Protein 3LCV (pdb70)

Solvent-accessible surface area: 12409 Å² total

B-factor: mean 31.18, std 10.91, range [7.01, 121.47]

Radius of gyration: 18.59 Å; Cα contacts (8 Å, |Δi|>4): 399; chains: 1; bounding box: 34×44×56 Å

Structure (mmCIF, N/CA/C/O backbone):
data_3LCV
#
_entry.id   3LCV
#
_cell.length_a   36.446
_cell.length_b   68.358
_cell.length_c   52.145
_cell.angle_alpha   90.000
_cell.angle_beta   93.210
_cell.angle_gamma   90.000
#
_symmetry.space_group_name_H-M   'P 1 21 1'
#
loop_
_entity.id
_entity.type
_entity.pdbx_description
1 polymer 'Sisomicin-gentamicin resistance methylase Sgm'
2 non-polymer S-ADENOSYLMETHIONINE
3 water water
#
loop_
_atom_site.group_PDB
_atom_site.id
_atom_site.type_symbol
_atom_site.label_atom_id
_atom_site.label_alt_id
_atom_site.label_comp_id
_atom_site.label_asym_id
_atom_site.label_entity_id
_atom_site.label_seq_id
_atom_site.pdbx_PDB_ins_code
_atom_site.Cartn_x
_atom_site.Cartn_y
_atom_site.Cartn_z
_atom_site.occupancy
_atom_site.B_iso_or_equiv
_atom_site.auth_seq_id
_atom_site.auth_comp_id
_atom_site.auth_asym_id
_atom_site.auth_atom_id
_atom_site.pdbx_PDB_model_num
ATOM 1 N N . ASP A 1 15 ? 14.695 24.532 3.885 1.00 44.32 8 ASP B N 1
ATOM 2 C CA . ASP A 1 15 ? 13.564 25.495 3.749 1.00 44.19 8 ASP B CA 1
ATOM 3 C C . ASP A 1 15 ? 12.235 24.748 3.619 1.00 42.74 8 ASP B C 1
ATOM 4 O O . ASP A 1 15 ? 11.286 25.015 4.358 1.00 42.68 8 ASP B O 1
ATOM 9 N N . ARG A 1 16 ? 12.172 23.815 2.674 1.00 39.97 9 ARG B N 1
ATOM 10 C CA . ARG A 1 16 ? 10.963 23.029 2.458 1.00 38.05 9 ARG B CA 1
ATOM 11 C C . ARG A 1 16 ? 10.787 21.989 3.560 1.00 35.18 9 ARG B C 1
ATOM 12 O O . ARG A 1 16 ? 9.681 21.507 3.800 1.00 34.37 9 ARG B O 1
ATOM 20 N N . ILE A 1 17 ? 11.882 21.647 4.228 1.00 33.22 10 ILE B N 1
ATOM 21 C CA . ILE A 1 17 ? 11.825 20.689 5.327 1.00 33.11 10 ILE B CA 1
ATOM 22 C C . ILE A 1 17 ? 11.148 21.349 6.531 1.00 30.73 10 ILE B C 1
ATOM 23 O O . ILE A 1 17 ? 10.352 20.722 7.221 1.00 29.83 10 ILE B O 1
ATOM 28 N N . ASP A 1 18 ? 11.463 22.614 6.785 1.00 31.08 11 ASP B N 1
ATOM 29 C CA . ASP A 1 18 ? 10.831 23.322 7.900 1.00 30.54 11 ASP B CA 1
ATOM 30 C C . ASP A 1 18 ? 9.323 23.381 7.648 1.00 31.59 11 ASP B C 1
ATOM 31 O O . ASP A 1 18 ? 8.516 23.192 8.558 1.00 31.62 11 ASP B O 1
ATOM 36 N N . GLU A 1 19 ? 8.950 23.646 6.399 1.00 31.42 12 GLU B N 1
ATOM 37 C CA . GLU A 1 19 ? 7.546 23.732 6.012 1.00 31.11 12 GLU B CA 1
ATOM 38 C C . GLU A 1 19 ? 6.842 22.411 6.334 1.00 28.90 12 GLU B C 1
ATOM 39 O O . GLU A 1 19 ? 5.779 22.399 6.952 1.00 29.44 12 GLU B O 1
ATOM 45 N N . ILE A 1 20 ? 7.448 21.301 5.923 1.00 27.82 13 ILE B N 1
ATOM 46 C CA . ILE A 1 20 ? 6.891 19.974 6.182 1.00 27.59 13 ILE B CA 1
ATOM 47 C C . ILE A 1 20 ? 6.781 19.769 7.688 1.00 27.83 13 ILE B C 1
ATOM 48 O O . ILE A 1 20 ? 5.757 19.298 8.199 1.00 27.44 13 ILE B O 1
ATOM 53 N N . GLU A 1 21 ? 7.840 20.137 8.401 1.00 26.96 14 GLU B N 1
ATOM 54 C CA . GLU A 1 21 ? 7.849 19.991 9.846 1.00 28.11 14 GLU B CA 1
ATOM 55 C C . GLU A 1 21 ? 6.658 20.742 10.444 1.00 28.90 14 GLU B C 1
ATOM 56 O O . GLU A 1 21 ? 5.907 20.181 11.245 1.00 28.70 14 GLU B O 1
ATOM 62 N N . ARG A 1 22 ? 6.470 21.997 10.038 1.00 30.05 15 ARG B N 1
ATOM 63 C CA . ARG A 1 22 ? 5.360 22.798 10.558 1.00 32.91 15 ARG B CA 1
ATOM 64 C C . ARG A 1 22 ? 3.996 22.128 10.379 1.00 33.56 15 ARG B C 1
ATOM 65 O O . ARG A 1 22 ? 3.132 22.221 11.252 1.00 33.89 15 ARG B O 1
ATOM 73 N N . ALA A 1 23 ? 3.798 21.460 9.249 1.00 34.30 16 ALA B N 1
ATOM 74 C CA . ALA A 1 23 ? 2.539 20.772 8.998 1.00 35.34 16 ALA B CA 1
ATOM 75 C C . ALA A 1 23 ? 2.473 19.512 9.863 1.00 36.49 16 ALA B C 1
ATOM 76 O O . ALA A 1 23 ? 1.397 19.102 10.303 1.00 35.72 16 ALA B O 1
ATOM 78 N N . ILE A 1 24 ? 3.633 18.903 10.099 1.00 37.95 17 ILE B N 1
ATOM 79 C CA . ILE A 1 24 ? 3.713 17.689 10.901 1.00 40.70 17 ILE B CA 1
ATOM 80 C C . ILE A 1 24 ? 3.523 17.975 12.381 1.00 44.37 17 ILE B C 1
ATOM 81 O O . ILE A 1 24 ? 3.294 17.049 13.165 1.00 46.57 17 ILE B O 1
ATOM 86 N N . THR A 1 25 ? 3.615 19.243 12.778 1.00 46.49 18 THR B N 1
ATOM 87 C CA . THR A 1 25 ? 3.382 19.575 14.179 1.00 50.18 18 THR B CA 1
ATOM 88 C C . THR A 1 25 ? 1.912 19.211 14.375 1.00 52.10 18 THR B C 1
ATOM 89 O O . THR A 1 25 ? 1.214 19.758 15.229 1.00 52.43 18 THR B O 1
ATOM 93 N N . LYS A 1 26 ? 1.488 18.276 13.524 1.00 54.07 19 LYS B N 1
ATOM 94 C CA . LYS A 1 26 ? 0.164 17.676 13.431 1.00 55.41 19 LYS B CA 1
ATOM 95 C C . LYS A 1 26 ? -0.775 17.992 14.572 1.00 56.46 19 LYS B C 1
ATOM 96 O O . LYS A 1 26 ? -0.592 17.518 15.696 1.00 56.04 19 LYS B O 1
ATOM 102 N N . SER A 1 27 ? -1.796 18.783 14.273 1.00 57.68 20 SER B N 1
ATOM 103 C CA . SER A 1 27 ? -2.782 19.141 15.277 1.00 57.80 20 SER B CA 1
ATOM 104 C C . SER A 1 27 ? -3.416 17.860 15.824 1.00 56.74 20 SER B C 1
ATOM 105 O O . SER A 1 27 ? -4.254 17.909 16.728 1.00 56.74 20 SER B O 1
ATOM 108 N N . ARG A 1 28 ? -3.002 16.718 15.278 1.00 54.28 21 ARG B N 1
ATOM 109 C CA . ARG A 1 28 ? -3.552 15.430 15.683 1.00 52.31 21 ARG B CA 1
ATOM 110 C C . ARG A 1 28 ? -2.596 14.446 16.364 1.00 49.22 21 ARG B C 1
ATOM 111 O O . ARG A 1 28 ? -2.240 14.596 17.536 1.00 48.51 21 ARG B O 1
ATOM 119 N N . ARG A 1 29 ? -2.193 13.438 15.599 1.00 45.83 22 ARG B N 1
ATOM 120 C CA . ARG A 1 29 ? -1.328 12.358 16.067 1.00 43.36 22 ARG B CA 1
ATOM 121 C C . ARG A 1 29 ? 0.169 12.600 16.206 1.00 39.74 22 ARG B C 1
ATOM 122 O O . ARG A 1 29 ? 0.833 11.872 16.943 1.00 39.58 22 ARG B O 1
ATOM 130 N N . TYR A 1 30 ? 0.714 13.602 15.523 1.00 34.86 23 TYR B N 1
ATOM 131 C CA . TYR A 1 30 ? 2.164 13.780 15.545 1.00 31.09 23 TYR B CA 1
ATOM 132 C C . TYR A 1 30 ? 2.802 15.057 16.086 1.00 28.84 23 TYR B C 1
ATOM 133 O O . TYR A 1 30 ? 3.986 15.294 15.848 1.00 27.11 23 TYR B O 1
ATOM 142 N N . GLN A 1 31 ? 2.043 15.856 16.827 1.00 28.42 24 GLN B N 1
ATOM 143 C CA . GLN A 1 31 ? 2.552 17.111 17.365 1.00 28.19 24 GLN B CA 1
ATOM 144 C C . GLN A 1 31 ? 3.834 17.031 18.185 1.00 28.17 24 GLN B C 1
ATOM 145 O O . GLN A 1 31 ? 4.643 17.957 18.163 1.00 28.81 24 GLN B O 1
ATOM 151 N N . THR A 1 32 ? 4.029 15.946 18.926 1.00 26.91 25 THR B N 1
ATOM 152 C CA . THR A 1 32 ? 5.227 15.853 19.744 1.00 24.77 25 THR B CA 1
ATOM 153 C C . THR A 1 32 ? 6.239 14.787 19.341 1.00 23.69 25 THR B C 1
ATOM 154 O O . THR A 1 32 ? 7.074 14.398 20.153 1.00 21.80 25 THR B O 1
ATOM 158 N N . VAL A 1 33 ? 6.174 14.313 18.097 1.00 20.85 26 VAL B N 1
ATOM 159 C CA . VAL A 1 33 ? 7.141 13.315 17.646 1.00 20.82 26 VAL B CA 1
ATOM 160 C C . VAL A 1 33 ? 8.518 13.991 17.634 1.00 21.86 26 VAL B C 1
ATOM 161 O O . VAL A 1 33 ? 8.625 15.198 17.401 1.00 22.40 26 VAL B O 1
ATOM 165 N N . ALA A 1 34 ? 9.567 13.222 17.901 1.00 21.32 27 ALA B N 1
ATOM 166 C CA . ALA A 1 34 ? 10.918 13.763 17.915 1.00 22.64 27 ALA B CA 1
ATOM 167 C C . ALA A 1 34 ? 11.240 14.531 16.634 1.00 25.18 27 ALA B C 1
ATOM 168 O O . ALA A 1 34 ? 11.062 14.015 15.525 1.00 24.29 27 ALA B O 1
ATOM 170 N N . PRO A 1 35 ? 11.722 15.776 16.768 1.00 25.30 28 PRO B N 1
ATOM 171 C CA . PRO A 1 35 ? 12.053 16.557 15.574 1.00 25.67 28 PRO B CA 1
ATOM 172 C C . PRO A 1 35 ? 13.049 15.802 14.698 1.00 26.83 28 PRO B C 1
ATOM 173 O O . PRO A 1 35 ? 12.974 15.857 13.465 1.00 25.98 28 PRO B O 1
ATOM 177 N N . ALA A 1 36 ? 13.972 15.082 15.336 1.00 26.32 29 ALA B N 1
ATOM 178 C CA . ALA A 1 36 ? 14.976 14.327 14.593 1.00 27.78 29 ALA B CA 1
ATOM 179 C C . ALA A 1 36 ? 14.287 13.361 13.627 1.00 27.68 29 ALA B C 1
ATOM 180 O O . ALA A 1 36 ? 14.708 13.214 12.481 1.00 28.36 29 ALA B O 1
ATOM 182 N N . THR A 1 37 ? 13.217 12.728 14.100 1.00 25.39 30 THR B N 1
ATOM 183 C CA . THR A 1 37 ? 12.453 11.772 13.306 1.00 26.82 30 THR B CA 1
ATOM 184 C C . THR A 1 37 ? 11.650 12.422 12.186 1.00 27.60 30 THR B C 1
ATOM 185 O O . THR A 1 37 ? 11.629 11.917 11.064 1.00 28.89 30 THR B O 1
ATOM 189 N N . VAL A 1 38 ? 10.986 13.534 12.488 1.00 26.44 31 VAL B N 1
ATOM 190 C CA . VAL A 1 38 ? 10.189 14.225 11.484 1.00 25.71 31 VAL B CA 1
ATOM 191 C C . VAL A 1 38 ? 11.081 14.676 10.331 1.00 26.51 31 VAL B C 1
ATOM 192 O O . VAL A 1 38 ? 10.742 14.500 9.160 1.00 25.40 31 VAL B O 1
ATOM 196 N N . ARG A 1 39 ? 12.229 15.250 10.678 1.00 26.19 32 ARG B N 1
ATOM 197 C CA . ARG A 1 39 ? 13.180 15.750 9.698 1.00 24.79 32 ARG B CA 1
ATOM 198 C C . ARG A 1 39 ? 13.770 14.655 8.821 1.00 25.41 32 ARG B C 1
ATOM 199 O O . ARG A 1 39 ? 13.893 14.828 7.603 1.00 24.08 32 ARG B O 1
ATOM 207 N N . ARG A 1 40 ? 14.130 13.528 9.430 1.00 25.37 33 ARG B N 1
ATOM 208 C CA . ARG A 1 40 ? 14.686 12.413 8.674 1.00 27.66 33 ARG B CA 1
ATOM 209 C C . ARG A 1 40 ? 13.654 11.888 7.680 1.00 28.79 33 ARG B C 1
ATOM 210 O O . ARG A 1 40 ? 13.962 11.699 6.503 1.00 29.49 33 ARG B O 1
ATOM 218 N N . LEU A 1 41 ? 12.429 11.658 8.154 1.00 28.83 34 LEU B N 1
ATOM 219 C CA . LEU A 1 41 ? 11.360 11.173 7.285 1.00 29.16 34 LEU B CA 1
ATOM 220 C C . LEU A 1 41 ? 10.965 12.212 6.231 1.00 29.89 34 LEU B C 1
ATOM 221 O O . LEU A 1 41 ? 10.643 11.858 5.099 1.00 28.76 34 LEU B O 1
ATOM 226 N N . ALA A 1 42 ? 10.983 13.489 6.609 1.00 29.12 35 ALA B N 1
ATOM 227 C CA . ALA A 1 42 ? 10.612 14.567 5.696 1.00 31.09 35 ALA B CA 1
ATOM 228 C C . ALA A 1 42 ? 11.608 14.739 4.553 1.00 32.49 35 ALA B C 1
ATOM 229 O O . ALA A 1 42 ? 11.216 15.019 3.421 1.00 33.18 35 ALA B O 1
ATOM 231 N N . ARG A 1 43 ? 12.894 14.587 4.848 1.00 34.36 36 ARG B N 1
ATOM 232 C CA . ARG A 1 43 ? 13.914 14.717 3.816 1.00 36.76 36 ARG B CA 1
ATOM 233 C C . ARG A 1 43 ? 13.711 13.658 2.735 1.00 38.31 36 ARG B C 1
ATOM 234 O O . ARG A 1 43 ? 13.624 13.981 1.548 1.00 38.93 36 ARG B O 1
ATOM 242 N N . ALA A 1 44 ? 13.620 12.397 3.149 1.00 39.02 37 ALA B N 1
ATOM 243 C CA . ALA A 1 44 ? 13.405 11.295 2.217 1.00 39.70 37 ALA B CA 1
ATOM 244 C C . ALA A 1 44 ? 12.066 11.446 1.501 1.00 39.84 37 ALA B C 1
ATOM 245 O O . ALA A 1 44 ? 11.913 11.023 0.355 1.00 40.59 37 ALA B O 1
ATOM 247 N N . ALA A 1 45 ? 11.098 12.047 2.185 1.00 39.73 38 ALA B N 1
ATOM 248 C CA . ALA A 1 45 ? 9.773 12.252 1.618 1.00 39.21 38 ALA B CA 1
ATOM 249 C C . ALA A 1 45 ? 9.804 13.288 0.504 1.00 40.16 38 ALA B C 1
ATOM 250 O O . ALA A 1 45 ? 9.099 13.151 -0.499 1.00 38.84 38 ALA B O 1
ATOM 252 N N . LEU A 1 46 ? 10.617 14.326 0.686 1.00 41.19 39 LEU B N 1
ATOM 253 C CA . LEU A 1 46 ? 10.740 15.393 -0.304 1.00 41.66 39 LEU B CA 1
ATOM 254 C C . LEU A 1 46 ? 11.361 14.878 -1.600 1.00 42.91 39 LEU B C 1
ATOM 255 O O . LEU A 1 46 ? 10.907 15.220 -2.698 1.00 40.96 39 LEU B O 1
ATOM 260 N N . VAL A 1 47 ? 12.409 14.070 -1.473 1.00 42.97 40 VAL B N 1
ATOM 261 C CA . VAL A 1 47 ? 13.071 13.517 -2.651 1.00 44.81 40 VAL B CA 1
ATOM 262 C C . VAL A 1 47 ? 12.106 12.563 -3.350 1.00 45.89 40 VAL B C 1
ATOM 263 O O . VAL A 1 47 ? 11.991 12.567 -4.574 1.00 46.21 40 VAL B O 1
ATOM 267 N N . ALA A 1 48 ? 11.401 11.761 -2.556 1.00 46.30 41 ALA B N 1
ATOM 268 C CA . ALA A 1 48 ? 10.442 10.802 -3.081 1.00 46.04 41 ALA B CA 1
ATOM 269 C C . ALA A 1 48 ? 9.252 11.506 -3.718 1.00 46.79 41 ALA B C 1
ATOM 270 O O . ALA A 1 48 ? 8.653 10.984 -4.658 1.00 47.30 41 ALA B O 1
ATOM 272 N N . ALA A 1 49 ? 8.919 12.690 -3.206 1.00 45.79 42 ALA B N 1
ATOM 273 C CA . ALA A 1 49 ? 7.786 13.463 -3.709 1.00 45.57 42 ALA B CA 1
ATOM 274 C C . ALA A 1 49 ? 8.122 14.403 -4.872 1.00 45.09 42 ALA B C 1
ATOM 275 O O . ALA A 1 49 ? 7.274 15.184 -5.305 1.00 44.51 42 ALA B O 1
ATOM 277 N N . ARG A 1 50 ? 9.353 14.346 -5.368 1.00 44.84 43 ARG B N 1
ATOM 278 C CA . ARG A 1 50 ? 9.733 15.195 -6.495 1.00 46.20 43 ARG B CA 1
ATOM 279 C C . ARG A 1 50 ? 9.644 16.688 -6.146 1.00 44.84 43 ARG B C 1
ATOM 280 O O . ARG A 1 50 ? 9.306 17.519 -6.988 1.00 43.62 43 ARG B O 1
ATOM 288 N N . GLY A 1 51 ? 9.940 17.021 -4.892 1.00 43.89 44 GLY B N 1
ATOM 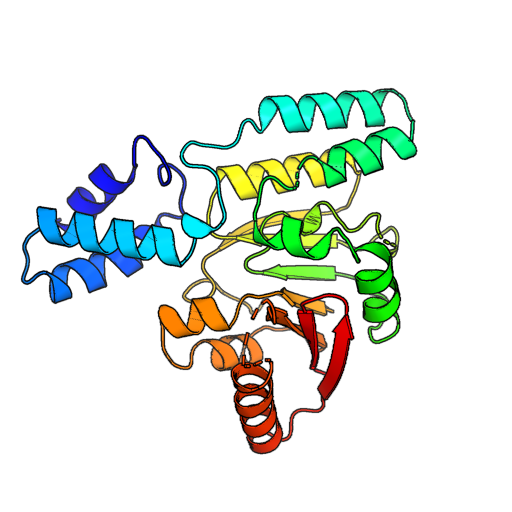289 C CA . GLY A 1 51 ? 9.906 18.410 -4.463 1.00 42.74 44 GLY B CA 1
ATOM 290 C C . GLY A 1 51 ? 8.548 18.971 -4.082 1.00 42.70 44 GLY B C 1
ATOM 291 O O . GLY A 1 51 ? 8.457 20.104 -3.604 1.00 42.09 44 GLY B O 1
ATOM 292 N N . ASP A 1 52 ? 7.491 18.194 -4.287 1.00 42.78 45 ASP B N 1
ATOM 293 C CA . ASP A 1 52 ? 6.146 18.654 -3.948 1.00 43.51 45 ASP B CA 1
ATOM 294 C C . ASP A 1 52 ? 5.906 18.495 -2.446 1.00 43.35 45 ASP B C 1
ATOM 295 O O . ASP A 1 52 ? 5.862 17.379 -1.936 1.00 43.04 45 ASP B O 1
ATOM 300 N N . VAL A 1 53 ? 5.742 19.616 -1.751 1.00 43.22 46 VAL B N 1
ATOM 301 C CA . VAL A 1 53 ? 5.527 19.613 -0.310 1.00 42.96 46 VAL B CA 1
ATOM 302 C C . VAL A 1 53 ? 4.254 18.890 0.129 1.00 43.21 46 VAL B C 1
ATOM 303 O O . VAL A 1 53 ? 4.305 18.009 0.986 1.00 44.11 46 VAL B O 1
ATOM 307 N N . PRO A 1 54 ? 3.092 19.253 -0.444 1.00 42.77 47 PRO B N 1
ATOM 308 C CA . PRO A 1 54 ? 1.845 18.586 -0.053 1.00 41.87 47 PRO B CA 1
ATOM 309 C C . PRO A 1 54 ? 1.964 17.066 -0.042 1.00 41.99 47 PRO B C 1
ATOM 310 O O . PRO A 1 54 ? 1.636 16.417 0.953 1.00 40.84 47 PRO B O 1
ATOM 314 N N . ASP A 1 55 ? 2.432 16.501 -1.150 1.00 41.49 48 ASP B N 1
ATOM 315 C CA . ASP A 1 55 ? 2.603 15.059 -1.246 1.00 41.88 48 ASP B CA 1
ATOM 316 C C . ASP A 1 55 ? 3.702 14.612 -0.289 1.00 40.94 48 ASP B C 1
ATOM 317 O O . ASP A 1 55 ? 3.667 13.499 0.235 1.00 40.50 48 ASP B O 1
ATOM 322 N N . ALA A 1 56 ? 4.683 15.484 -0.070 1.00 39.44 49 ALA B N 1
ATOM 323 C CA . ALA A 1 56 ? 5.778 15.165 0.836 1.00 38.11 49 ALA B CA 1
ATOM 324 C C . ALA A 1 56 ? 5.191 15.052 2.242 1.00 35.63 49 ALA B C 1
ATOM 325 O O . ALA A 1 56 ? 5.575 14.181 3.016 1.00 33.02 49 ALA B O 1
ATOM 327 N N . VAL A 1 57 ? 4.252 15.941 2.552 1.00 34.81 50 VAL B N 1
ATOM 328 C CA . VAL A 1 57 ? 3.579 15.941 3.844 1.00 35.37 50 VAL B CA 1
ATOM 329 C C . VAL A 1 57 ? 2.806 14.632 3.994 1.00 36.57 50 VAL B C 1
ATOM 330 O O . VAL A 1 57 ? 2.823 14.009 5.058 1.00 36.35 50 VAL B O 1
ATOM 334 N N . LYS A 1 58 ? 2.135 14.219 2.921 1.00 35.67 51 LYS B N 1
ATOM 335 C CA . LYS A 1 58 ? 1.363 12.980 2.937 1.00 36.14 51 LYS B CA 1
ATOM 336 C C . LYS A 1 58 ? 2.286 11.810 3.247 1.00 36.01 51 LYS B C 1
ATOM 337 O O . LYS A 1 58 ? 2.011 11.008 4.141 1.00 36.68 51 LYS B O 1
ATOM 343 N N . ARG A 1 59 ? 3.378 11.713 2.495 1.00 34.89 52 ARG B N 1
ATOM 344 C CA . ARG A 1 59 ? 4.336 10.636 2.696 1.00 34.71 52 ARG B CA 1
ATOM 345 C C . ARG A 1 59 ? 4.847 10.577 4.129 1.00 33.29 52 ARG B C 1
ATOM 346 O O . ARG A 1 59 ? 4.887 9.508 4.734 1.00 32.28 52 ARG B O 1
ATOM 354 N N . THR A 1 60 ? 5.234 11.729 4.668 1.00 32.74 53 THR B N 1
ATOM 355 C CA . THR A 1 60 ? 5.755 11.795 6.031 1.00 32.80 53 THR B CA 1
ATOM 356 C C . THR A 1 60 ? 4.729 11.256 7.018 1.00 32.36 53 THR B C 1
ATOM 357 O O . THR A 1 60 ? 5.038 10.381 7.829 1.00 32.54 53 THR B O 1
ATOM 361 N N . LYS A 1 61 ? 3.509 11.782 6.932 1.00 32.68 54 LYS B N 1
ATOM 362 C CA . LYS A 1 61 ? 2.403 11.363 7.790 1.00 33.23 54 LYS B CA 1
ATOM 363 C C . LYS A 1 61 ? 2.159 9.860 7.724 1.00 33.57 54 LYS B C 1
ATOM 364 O O . LYS A 1 61 ? 2.025 9.200 8.753 1.00 32.54 54 LYS B O 1
ATOM 370 N N . ARG A 1 62 ? 2.081 9.328 6.509 1.00 34.01 55 ARG B N 1
ATOM 371 C CA . ARG A 1 62 ? 1.855 7.900 6.328 1.00 34.85 55 ARG B CA 1
ATOM 372 C C . ARG A 1 62 ? 3.023 7.115 6.919 1.00 31.95 55 ARG B C 1
ATOM 373 O O . ARG A 1 62 ? 2.840 6.024 7.456 1.00 29.65 55 ARG B O 1
ATOM 381 N N . GLY A 1 63 ? 4.220 7.681 6.814 1.00 30.50 56 GLY B N 1
ATOM 382 C CA . GLY A 1 63 ? 5.392 7.025 7.360 1.00 31.52 56 GLY B CA 1
ATOM 383 C C . GLY A 1 63 ? 5.364 7.067 8.878 1.00 31.35 56 GLY B C 1
ATOM 384 O O . GLY A 1 63 ? 5.787 6.123 9.548 1.00 32.99 56 GLY B O 1
ATOM 385 N N . LEU A 1 64 ? 4.864 8.165 9.430 1.00 30.66 57 LEU B N 1
ATOM 386 C CA . LEU A 1 64 ? 4.788 8.288 10.880 1.00 31.57 57 LEU B CA 1
ATOM 387 C C . LEU A 1 64 ? 3.751 7.306 11.419 1.00 32.61 57 LEU B C 1
ATOM 388 O O . LEU A 1 64 ? 3.948 6.693 12.470 1.00 33.55 57 LEU B O 1
ATOM 393 N N . HIS A 1 65 ? 2.658 7.137 10.681 1.00 33.13 58 HIS B N 1
ATOM 394 C CA . HIS A 1 65 ? 1.606 6.225 11.101 1.00 32.63 58 HIS B CA 1
ATOM 395 C C . HIS A 1 65 ? 2.119 4.791 11.145 1.00 33.31 58 HIS B C 1
ATOM 396 O O . HIS A 1 65 ? 1.798 4.032 12.059 1.00 30.29 58 HIS B O 1
ATOM 403 N N . GLU A 1 66 ? 2.930 4.426 10.160 1.00 32.94 59 GLU B N 1
ATOM 404 C CA . GLU A 1 66 ? 3.467 3.076 10.095 1.00 33.67 59 GLU B CA 1
ATOM 405 C C . GLU A 1 66 ? 4.451 2.753 11.213 1.00 33.45 59 GLU B C 1
ATOM 406 O O . GLU A 1 66 ? 4.498 1.625 11.699 1.00 32.40 59 GLU B O 1
ATOM 412 N N . ILE A 1 67 ? 5.227 3.744 11.633 1.00 32.47 60 ILE B N 1
ATOM 413 C CA . ILE A 1 67 ? 6.221 3.511 12.664 1.00 32.10 60 ILE B CA 1
ATOM 414 C C . ILE A 1 67 ? 5.805 3.946 14.058 1.00 30.21 60 ILE B C 1
ATOM 415 O O . ILE A 1 67 ? 6.475 3.609 15.037 1.00 31.97 60 ILE B O 1
ATOM 420 N N . TYR A 1 68 ? 4.695 4.668 14.162 1.00 28.41 61 TYR B N 1
ATOM 421 C CA . TYR A 1 68 ? 4.252 5.167 15.459 1.00 26.33 61 TYR B CA 1
ATOM 422 C C . TYR A 1 68 ? 2.740 5.297 15.648 1.00 26.34 61 TYR B C 1
ATOM 423 O O . TYR A 1 68 ? 2.174 4.761 16.606 1.00 24.56 61 TYR B O 1
ATOM 432 N N . GLY A 1 69 ? 2.090 6.023 14.743 1.00 25.70 62 GLY B N 1
ATOM 433 C CA . GLY A 1 69 ? 0.657 6.228 14.857 1.00 25.73 62 GLY B CA 1
ATOM 434 C C . GLY A 1 69 ? -0.173 4.961 14.923 1.00 26.36 62 GLY B C 1
ATOM 435 O O . GLY A 1 69 ? -1.158 4.899 15.651 1.00 26.24 62 GLY B O 1
ATOM 436 N N . ALA A 1 70 ? 0.226 3.941 14.170 1.00 27.35 63 ALA B N 1
ATOM 437 C CA . ALA A 1 70 ? -0.525 2.691 14.141 1.00 28.06 63 ALA B CA 1
ATOM 438 C C . ALA A 1 70 ? -0.698 2.062 15.523 1.00 29.06 63 ALA B C 1
ATOM 439 O O . ALA A 1 70 ? -1.662 1.337 15.765 1.00 30.68 63 ALA B O 1
ATOM 441 N N . PHE A 1 71 ? 0.212 2.361 16.440 1.00 29.36 64 PHE B N 1
ATOM 442 C CA . PHE A 1 71 ? 0.140 1.785 17.782 1.00 29.40 64 PHE B CA 1
ATOM 443 C C . PHE A 1 71 ? -0.533 2.662 18.837 1.00 29.71 64 PHE B C 1
ATOM 444 O O . PHE A 1 71 ? -0.678 2.249 19.991 1.00 30.87 64 PHE B O 1
ATOM 452 N N . LEU A 1 72 ? -0.944 3.868 18.463 1.00 29.38 65 LEU B N 1
ATOM 453 C CA . LEU A 1 72 ? -1.548 4.772 19.441 1.00 30.18 65 LEU B CA 1
ATOM 454 C C . LEU A 1 72 ? -2.939 5.248 19.027 1.00 31.26 65 LEU B C 1
ATOM 455 O O . LEU A 1 72 ? -3.437 4.891 17.960 1.00 31.28 65 LEU B O 1
ATOM 460 N N . PRO A 1 73 ? -3.595 6.039 19.889 1.00 32.44 66 PRO B N 1
ATOM 461 C CA . PRO A 1 73 ? -4.933 6.549 19.570 1.00 34.41 66 PRO B CA 1
ATOM 462 C C . PRO A 1 73 ? -4.889 7.614 18.467 1.00 35.78 66 PRO B C 1
ATOM 463 O O . PRO A 1 73 ? -3.825 8.146 18.139 1.00 35.98 66 PRO B O 1
ATOM 467 N N . PRO A 1 74 ? -6.051 7.937 17.882 1.00 36.94 67 PRO B N 1
ATOM 468 C CA . PRO A 1 74 ? -6.166 8.938 16.812 1.00 37.39 67 PRO B CA 1
ATOM 469 C C . PRO A 1 74 ? -5.762 10.324 17.296 1.00 37.73 67 PRO B C 1
ATOM 470 O O . PRO A 1 74 ? -5.289 11.157 16.529 1.00 39.16 67 PRO B O 1
ATOM 474 N N . SER A 1 75 ? -5.962 10.556 18.584 1.00 38.25 68 SER B N 1
ATOM 475 C CA . SER A 1 75 ? -5.636 11.827 19.210 1.00 37.65 68 SER B CA 1
ATOM 476 C C . SER A 1 75 ? -4.762 11.479 20.411 1.00 36.34 68 SER B C 1
ATOM 477 O O . SER A 1 75 ? -4.726 10.329 20.834 1.00 35.61 68 SER B O 1
ATOM 480 N N . PRO A 1 76 ? -4.025 12.457 20.959 1.00 35.08 69 PRO B N 1
ATOM 481 C CA . PRO A 1 76 ? -3.177 12.161 22.115 1.00 33.69 69 PRO B CA 1
ATOM 482 C C . PRO A 1 76 ? -3.923 11.397 23.208 1.00 31.9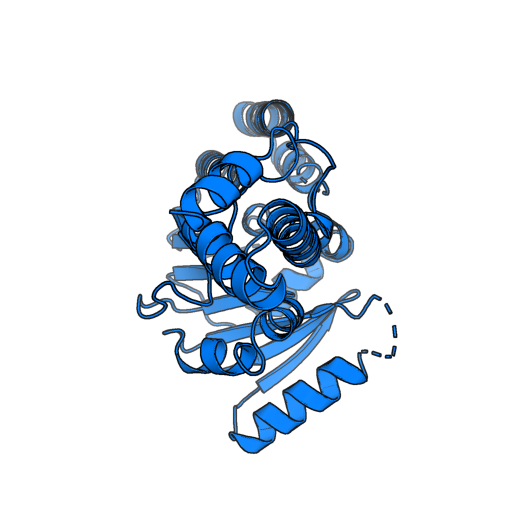2 69 PRO B C 1
ATOM 483 O O . PRO A 1 76 ? -5.087 11.673 23.490 1.00 30.43 69 PRO B O 1
ATOM 487 N N . PRO A 1 77 ? -3.264 10.408 23.822 1.00 30.20 70 PRO B N 1
ATOM 488 C CA . PRO A 1 77 ? -3.920 9.639 24.883 1.00 28.30 70 PRO B CA 1
ATOM 489 C C . PRO A 1 77 ? -4.252 10.568 26.047 1.00 26.87 70 PRO B C 1
ATOM 490 O O . PRO A 1 77 ? -3.608 11.599 26.211 1.00 26.73 70 PRO B O 1
ATOM 494 N N . ASN A 1 78 ? -5.264 10.223 26.835 1.00 24.77 71 ASN B N 1
ATOM 495 C CA . ASN A 1 78 ? -5.611 11.041 27.988 1.00 25.15 71 ASN B CA 1
ATOM 496 C C . ASN A 1 78 ? -4.668 10.599 29.106 1.00 23.09 71 ASN B C 1
ATOM 497 O O . ASN A 1 78 ? -5.051 9.862 30.018 1.00 22.92 71 ASN B O 1
ATOM 502 N N . TYR A 1 79 ? -3.420 11.041 29.008 1.00 23.16 72 TYR B N 1
ATOM 503 C CA . TYR A 1 79 ? -2.408 10.700 29.994 1.00 24.81 72 TYR B CA 1
ATOM 504 C C . TYR A 1 79 ? -2.734 11.257 31.380 1.00 24.58 72 TYR B C 1
ATOM 505 O O . TYR A 1 79 ? -2.354 10.662 32.391 1.00 25.56 72 TYR B O 1
ATOM 514 N N . ALA A 1 80 ? -3.431 12.391 31.435 1.00 26.01 73 ALA B N 1
ATOM 515 C CA . ALA A 1 80 ? -3.784 12.990 32.727 1.00 26.98 73 ALA B CA 1
ATOM 516 C C . ALA A 1 80 ? -4.686 12.071 33.544 1.00 26.87 73 ALA B C 1
ATOM 517 O O . ALA A 1 80 ? -4.531 11.960 34.762 1.00 28.42 73 ALA B O 1
ATOM 519 N N . ALA A 1 81 ? -5.633 11.418 32.880 1.00 25.23 74 ALA B N 1
ATOM 520 C CA . ALA A 1 81 ? -6.534 10.492 33.565 1.00 25.83 74 ALA B CA 1
ATOM 521 C C . ALA A 1 81 ? -5.744 9.276 34.038 1.00 25.71 74 ALA B C 1
ATOM 522 O O . ALA A 1 81 ? -5.891 8.830 35.176 1.00 27.82 74 ALA B O 1
ATOM 524 N N . LEU A 1 82 ? -4.900 8.744 33.161 1.00 24.76 75 LEU B N 1
ATOM 525 C CA . LEU A 1 82 ? -4.085 7.583 33.500 1.00 23.92 75 LEU B CA 1
ATOM 526 C C . LEU A 1 82 ? -3.233 7.857 34.744 1.00 25.79 75 LEU B C 1
ATOM 527 O O . LEU A 1 82 ? -3.187 7.039 35.663 1.00 27.03 75 LEU B O 1
ATOM 532 N N . LEU A 1 83 ? -2.561 9.005 34.770 1.00 27.52 76 LEU B N 1
ATOM 533 C CA . LEU A 1 83 ? -1.743 9.370 35.925 1.00 30.65 76 LEU B CA 1
ATOM 534 C C . LEU A 1 83 ? -2.623 9.534 37.155 1.00 31.33 76 LEU B C 1
ATOM 535 O O . LEU A 1 83 ? -2.267 9.080 38.244 1.00 33.20 76 LEU B O 1
ATOM 540 N N . ARG A 1 84 ? -3.765 10.199 36.986 1.00 31.64 77 ARG B N 1
ATOM 541 C CA . ARG A 1 84 ? -4.681 10.403 38.106 1.00 31.80 77 ARG B CA 1
ATOM 542 C C . ARG A 1 84 ? -4.942 9.087 38.801 1.00 31.44 77 ARG B C 1
ATOM 543 O O . ARG A 1 84 ? -4.831 8.987 40.024 1.00 32.12 77 ARG B O 1
ATOM 551 N N . HIS A 1 85 ? -5.294 8.074 38.014 1.00 32.50 78 HIS B N 1
ATOM 552 C CA . HIS A 1 85 ? -5.580 6.753 38.562 1.00 32.42 78 HIS B CA 1
ATOM 553 C C . HIS A 1 85 ? -4.354 6.161 39.244 1.00 29.63 78 HIS B C 1
ATOM 554 O O . HIS A 1 85 ? -4.474 5.498 40.276 1.00 29.67 78 HIS B O 1
ATOM 561 N N . LEU A 1 86 ? -3.175 6.394 38.674 1.00 27.30 79 LEU B N 1
ATOM 562 C CA . LEU A 1 86 ? -1.953 5.868 39.268 1.00 27.83 79 LEU B CA 1
ATOM 563 C C . LEU A 1 86 ? -1.737 6.545 40.619 1.00 28.65 79 LEU B C 1
ATOM 564 O O . LEU A 1 86 ? -1.423 5.880 41.597 1.00 28.09 79 LEU B O 1
ATOM 569 N N . ASP A 1 87 ? -1.911 7.866 40.662 1.00 29.98 80 ASP B N 1
ATOM 570 C CA . ASP A 1 87 ? -1.727 8.615 41.901 1.00 33.04 80 ASP B CA 1
ATOM 571 C C . ASP A 1 87 ? -2.636 8.096 43.007 1.00 35.43 80 ASP B C 1
ATOM 572 O O . ASP A 1 87 ? -2.198 7.903 44.145 1.00 36.33 80 ASP B O 1
ATOM 577 N N . SER A 1 88 ? -3.898 7.859 42.666 1.00 36.83 81 SER B N 1
ATOM 578 C CA . SER A 1 88 ? -4.869 7.355 43.626 1.00 38.40 81 SER B CA 1
ATOM 579 C C . SER A 1 88 ? -4.397 6.045 44.257 1.00 39.51 81 SER B C 1
ATOM 580 O O . SER A 1 88 ? -4.483 5.864 45.473 1.00 39.57 81 SER B O 1
ATOM 583 N N . ALA A 1 89 ? -3.909 5.131 43.423 1.00 39.43 82 ALA B N 1
ATOM 584 C CA . ALA A 1 89 ? -3.429 3.836 43.895 1.00 39.85 82 ALA B CA 1
ATOM 585 C C . ALA A 1 89 ? -2.226 4.009 44.812 1.00 40.00 82 ALA B C 1
ATOM 586 O O . ALA A 1 89 ? -2.199 3.482 45.923 1.00 39.02 82 ALA B O 1
ATOM 588 N N . VAL A 1 90 ? -1.235 4.755 44.333 1.00 41.25 83 VAL B N 1
ATOM 589 C CA . VAL A 1 90 ? -0.019 5.013 45.096 1.00 42.71 83 VAL B CA 1
ATOM 590 C C . VAL A 1 90 ? -0.302 5.797 46.377 1.00 43.63 83 VAL B C 1
ATOM 591 O O . VAL A 1 90 ? 0.159 5.420 47.459 1.00 42.97 83 VAL B O 1
ATOM 595 N N . ASP A 1 91 ? -1.060 6.883 46.250 1.00 44.71 84 ASP B N 1
ATOM 596 C CA . ASP A 1 91 ? -1.406 7.721 47.396 1.00 46.43 84 ASP B CA 1
ATOM 597 C C . ASP A 1 91 ? -2.239 6.966 48.432 1.00 47.72 84 ASP B C 1
ATOM 598 O O . ASP A 1 91 ? -2.484 7.473 49.526 1.00 48.76 84 ASP B O 1
ATOM 603 N N . ALA A 1 92 ? -2.673 5.757 48.081 1.00 48.90 85 ALA B N 1
ATOM 604 C CA . ALA A 1 92 ? -3.475 4.935 48.980 1.00 49.28 85 ALA B CA 1
ATOM 605 C C . ALA A 1 92 ? -2.666 3.747 49.481 1.00 50.05 85 ALA B C 1
ATOM 606 O O . ALA A 1 92 ? -3.125 2.988 50.334 1.00 50.94 85 ALA B O 1
ATOM 608 N N . GLY A 1 93 ? -1.462 3.589 48.945 1.00 49.94 86 GLY B N 1
ATOM 609 C CA . GLY A 1 93 ? -0.613 2.485 49.354 1.00 49.96 86 GLY B CA 1
ATOM 610 C C . GLY A 1 93 ? -1.222 1.126 49.065 1.00 49.67 86 GLY B C 1
ATOM 611 O O . GLY A 1 93 ? -0.968 0.161 49.783 1.00 49.31 86 GLY B O 1
ATOM 612 N N . ASP A 1 94 ? -2.026 1.046 48.011 1.00 49.92 87 ASP B N 1
ATOM 613 C CA . ASP A 1 94 ? -2.663 -0.210 47.635 1.00 49.55 87 ASP B CA 1
ATOM 614 C C . ASP A 1 94 ? -2.010 -0.797 46.391 1.00 49.32 87 ASP B C 1
ATOM 615 O O . ASP A 1 94 ? -2.260 -0.343 45.274 1.00 48.31 87 ASP B O 1
ATOM 620 N N . ASP A 1 95 ? -1.172 -1.810 46.601 1.00 49.11 88 ASP B N 1
ATOM 621 C CA . ASP A 1 95 ? -0.456 -2.478 45.519 1.00 48.98 88 ASP B CA 1
ATOM 622 C C . ASP A 1 95 ? -1.360 -2.976 44.396 1.00 47.67 88 ASP B C 1
ATOM 623 O O . ASP A 1 95 ? -1.005 -2.877 43.221 1.00 46.41 88 ASP B O 1
ATOM 628 N N . GLU A 1 96 ? -2.520 -3.520 44.754 1.00 46.78 89 GLU B N 1
ATOM 629 C CA . GLU A 1 96 ? -3.456 -4.022 43.755 1.00 46.11 89 GLU B CA 1
ATOM 630 C C . GLU A 1 96 ? -3.912 -2.924 42.809 1.00 44.50 89 GLU B C 1
ATOM 631 O O . GLU A 1 96 ? -3.948 -3.121 41.593 1.00 45.04 89 GLU B O 1
ATOM 637 N N . ALA A 1 97 ? -4.262 -1.770 43.368 1.00 41.56 90 ALA B N 1
ATOM 638 C CA . ALA A 1 97 ? -4.721 -0.647 42.562 1.00 39.85 90 ALA B CA 1
ATOM 639 C C . ALA A 1 97 ? -3.616 -0.144 41.636 1.00 37.87 90 ALA B C 1
ATOM 640 O O . ALA A 1 97 ? -3.872 0.179 40.4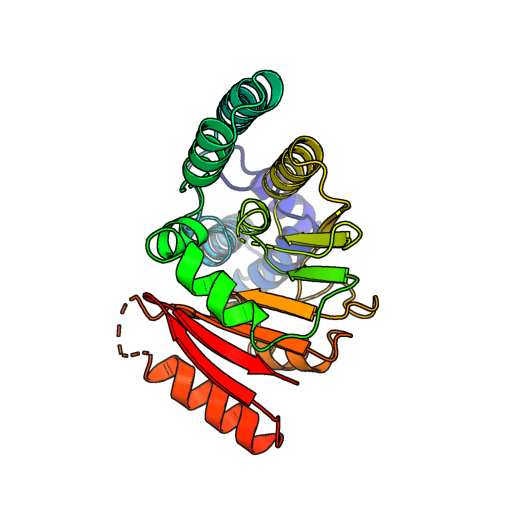77 1.00 38.06 90 ALA B O 1
ATOM 642 N N . VAL A 1 98 ? -2.390 -0.077 42.149 1.00 37.14 91 VAL B N 1
ATOM 643 C CA . VAL A 1 98 ? -1.256 0.381 41.351 1.00 34.58 91 VAL B CA 1
ATOM 644 C C . VAL A 1 98 ? -1.118 -0.507 40.124 1.00 34.00 91 VAL B C 1
ATOM 645 O O . VAL A 1 98 ? -1.048 -0.017 38.999 1.00 32.98 91 VAL B O 1
ATOM 649 N N . ARG A 1 99 ? -1.083 -1.816 40.355 1.00 33.40 92 ARG B N 1
ATOM 650 C CA . ARG A 1 99 ? -0.962 -2.793 39.277 1.00 34.27 92 ARG B CA 1
ATOM 651 C C . ARG A 1 99 ? -2.078 -2.604 38.252 1.00 32.63 92 ARG B C 1
ATOM 652 O O . ARG A 1 99 ? -1.834 -2.616 37.046 1.00 31.49 92 ARG B O 1
ATOM 660 N N . ALA A 1 100 ? -3.302 -2.437 38.746 1.00 31.08 93 ALA B N 1
ATOM 661 C CA . ALA A 1 100 ? -4.462 -2.258 37.883 1.00 30.05 93 ALA B CA 1
ATOM 662 C C . ALA A 1 100 ? -4.323 -0.996 37.049 1.00 29.05 93 ALA B C 1
ATOM 663 O O . ALA A 1 100 ? -4.547 -1.014 35.841 1.00 26.42 93 ALA B O 1
ATOM 665 N N . ALA A 1 101 ? -3.954 0.099 37.704 1.00 27.87 94 ALA B N 1
ATOM 666 C CA . ALA A 1 101 ? -3.780 1.368 37.018 1.00 26.74 94 ALA B CA 1
ATOM 667 C C . ALA A 1 101 ? -2.678 1.270 35.960 1.00 25.08 94 ALA B C 1
ATOM 668 O O . ALA A 1 101 ? -2.757 1.925 34.919 1.00 27.47 94 ALA B O 1
ATOM 670 N N . LEU A 1 102 ? -1.655 0.459 36.225 1.00 23.32 95 LEU B N 1
ATOM 671 C CA . LEU A 1 102 ? -0.547 0.297 35.279 1.00 21.02 95 LEU B CA 1
ATOM 672 C C . LEU A 1 102 ? -0.963 -0.531 34.075 1.00 20.23 95 LEU B C 1
ATOM 673 O O . LEU A 1 102 ? -0.546 -0.252 32.954 1.00 19.81 95 LEU B O 1
ATOM 678 N N . LEU A 1 103 ? -1.789 -1.543 34.310 1.00 20.38 96 LEU B N 1
ATOM 679 C CA . LEU A 1 103 ? -2.272 -2.405 33.240 1.00 22.74 96 LEU B CA 1
ATOM 680 C C . LEU A 1 103 ? -3.200 -1.622 32.326 1.00 25.01 96 LEU B C 1
ATOM 681 O O . LEU A 1 103 ? -3.154 -1.777 31.104 1.00 24.73 96 LEU B O 1
ATOM 686 N N . ARG A 1 104 ? -4.052 -0.795 32.932 1.00 24.54 97 ARG B N 1
ATOM 687 C CA . ARG A 1 104 ? -4.984 0.034 32.182 1.00 24.48 97 ARG B CA 1
ATOM 688 C C . ARG A 1 104 ? -4.205 0.991 31.293 1.00 22.62 97 ARG B C 1
ATOM 689 O O . ARG A 1 104 ? -4.508 1.135 30.115 1.00 23.45 97 ARG B O 1
ATOM 697 N N . ALA A 1 105 ? -3.201 1.650 31.869 1.00 21.99 98 ALA B N 1
ATOM 698 C CA . ALA A 1 105 ? -2.377 2.599 31.126 1.00 20.87 98 ALA B CA 1
ATOM 699 C C . ALA A 1 105 ? -1.688 1.934 29.945 1.00 21.52 98 ALA B C 1
ATOM 700 O O . ALA A 1 105 ? -1.809 2.395 28.810 1.00 21.54 98 ALA B O 1
ATOM 710 N N . SER A 1 107 ? -2.425 -0.581 28.319 1.00 22.13 100 SER B N 1
ATOM 711 C CA . SER A 1 107 ? -3.380 -1.021 27.301 1.00 22.71 100 SER B CA 1
ATOM 712 C C . SER A 1 107 ? -3.650 0.024 26.226 1.00 22.88 100 SER B C 1
ATOM 713 O O . SER A 1 107 ? -4.160 -0.304 25.163 1.00 24.07 100 SER B O 1
ATOM 716 N N . VAL A 1 108 ? -3.320 1.281 26.489 1.00 24.32 101 VAL B N 1
ATOM 717 C CA . VAL A 1 108 ? -3.572 2.319 25.494 1.00 22.81 101 VAL B CA 1
ATOM 718 C C . VAL A 1 108 ? -2.643 2.172 24.287 1.00 23.44 101 VAL B C 1
ATOM 719 O O . VAL A 1 108 ? -3.011 2.499 23.161 1.00 23.11 101 VAL B O 1
ATOM 723 N N . HIS A 1 109 ? -1.442 1.662 24.524 1.00 22.97 102 HIS B N 1
ATOM 724 C CA . HIS A 1 109 ? -0.484 1.447 23.449 1.00 25.26 102 HIS B CA 1
ATOM 725 C C . HIS A 1 109 ? -0.694 0.011 22.976 1.00 25.16 102 HIS B C 1
ATOM 726 O O . HIS A 1 109 ? -0.564 -0.933 23.757 1.00 25.96 102 HIS B O 1
ATOM 733 N N . ILE A 1 110 ? -1.023 -0.150 21.699 1.00 25.89 103 ILE B N 1
ATOM 734 C CA . ILE A 1 110 ? -1.280 -1.471 21.131 1.00 26.42 103 ILE B CA 1
ATOM 735 C C . ILE A 1 110 ? -0.246 -2.543 21.445 1.00 27.32 103 ILE B C 1
ATOM 736 O O . ILE A 1 110 ? -0.616 -3.665 21.796 1.00 27.93 103 ILE B O 1
ATOM 741 N N . SER A 1 111 ? 1.040 -2.214 21.324 1.00 26.88 104 SER B N 1
ATOM 742 C CA . SER A 1 111 ? 2.102 -3.191 21.589 1.00 25.89 104 SER B CA 1
ATOM 743 C C . SER A 1 111 ? 2.127 -3.745 23.008 1.00 26.82 104 SER B C 1
ATOM 744 O O . SER A 1 111 ? 2.241 -4.953 23.200 1.00 26.08 104 SER B O 1
ATOM 747 N N . THR A 1 112 ? 2.068 -2.873 24.009 1.00 28.42 105 THR B N 1
ATOM 748 C CA . THR A 1 112 ? 2.070 -3.354 25.387 1.00 27.53 105 THR B CA 1
ATOM 749 C C . THR A 1 112 ? 0.768 -4.090 25.646 1.00 28.03 105 THR B C 1
ATOM 750 O O . THR A 1 112 ? 0.719 -5.041 26.433 1.00 28.76 105 THR B O 1
ATOM 754 N N . ARG A 1 113 ? -0.293 -3.646 24.978 1.00 26.73 106 ARG B N 1
ATOM 755 C CA . ARG A 1 113 ? -1.596 -4.268 25.150 1.00 26.29 106 ARG B CA 1
ATOM 756 C C . ARG A 1 113 ? -1.533 -5.744 24.798 1.00 25.10 106 ARG B C 1
ATOM 757 O O . ARG A 1 113 ? -2.093 -6.574 25.504 1.00 23.50 106 ARG B O 1
ATOM 765 N N . GLU A 1 114 ? -0.831 -6.060 23.712 1.00 24.52 107 GLU B N 1
ATOM 766 C CA . GLU A 1 114 ? -0.691 -7.438 23.249 1.00 24.14 107 GLU B CA 1
ATOM 767 C C . GLU A 1 114 ? 0.026 -8.356 24.231 1.00 24.78 107 GLU B C 1
ATOM 768 O O . GLU A 1 114 ? -0.192 -9.562 24.231 1.00 23.56 107 GLU B O 1
ATOM 774 N N . ARG A 1 115 ? 0.884 -7.792 25.073 1.00 25.65 108 ARG B N 1
ATOM 775 C CA . ARG A 1 115 ? 1.650 -8.610 26.004 1.00 25.22 108 ARG B CA 1
ATOM 776 C C . ARG A 1 115 ? 1.029 -8.773 27.386 1.00 25.09 108 ARG B C 1
ATOM 777 O O . ARG A 1 115 ? 1.404 -9.684 28.123 1.00 25.20 108 ARG B O 1
ATOM 785 N N . LEU A 1 116 ? 0.071 -7.912 27.730 1.00 24.06 109 LEU B N 1
ATOM 786 C CA . LEU A 1 116 ? -0.568 -7.970 29.048 1.00 26.03 109 LEU B CA 1
ATOM 787 C C . LEU A 1 116 ? -1.128 -9.338 29.460 1.00 25.78 109 LEU B C 1
ATOM 788 O O . LEU A 1 116 ? -1.045 -9.712 30.625 1.00 24.15 109 LEU B O 1
ATOM 793 N N . PRO A 1 117 ? -1.706 -10.099 28.517 1.00 26.32 110 PRO B N 1
ATOM 794 C CA . PRO A 1 117 ? -2.251 -11.415 28.874 1.00 26.70 110 PRO B CA 1
ATOM 795 C C . PRO A 1 117 ? -1.213 -12.426 29.386 1.00 27.80 110 PRO B C 1
ATOM 796 O O . PRO A 1 117 ? -1.575 -13.445 29.975 1.00 26.36 110 PRO B O 1
ATOM 800 N N . HIS A 1 118 ? 0.068 -12.149 29.149 1.00 27.76 111 HIS B N 1
ATOM 801 C CA . HIS A 1 118 ? 1.153 -13.039 29.571 1.00 28.95 111 HIS B CA 1
ATOM 802 C C . HIS A 1 118 ? 2.272 -12.246 30.246 1.00 27.36 111 HIS B C 1
ATOM 803 O O . HIS A 1 118 ? 3.407 -12.713 30.345 1.00 27.01 111 HIS B O 1
ATOM 810 N N . LEU A 1 119 ? 1.943 -11.049 30.710 1.00 25.72 112 LEU B N 1
ATOM 811 C CA . LEU A 1 119 ? 2.915 -10.174 31.342 1.00 25.17 112 LEU B CA 1
ATOM 812 C C . LEU A 1 119 ? 3.781 -10.786 32.453 1.00 25.94 112 LEU B C 1
ATOM 813 O O . LEU A 1 119 ? 5.008 -10.680 32.408 1.00 24.82 112 LEU B O 1
ATOM 818 N N . ASP A 1 120 ? 3.166 -11.427 33.443 1.00 26.63 113 ASP B N 1
ATOM 819 C CA . ASP A 1 120 ? 3.947 -11.991 34.548 1.00 28.58 113 ASP B CA 1
ATOM 820 C C . ASP A 1 120 ? 4.873 -13.100 34.068 1.00 27.56 113 ASP B C 1
ATOM 821 O O . ASP A 1 120 ? 6.054 -13.125 34.413 1.00 26.34 113 ASP B O 1
ATOM 826 N N . GLU A 1 121 ? 4.339 -14.009 33.262 1.00 27.01 114 GLU B N 1
ATOM 827 C CA . GLU A 1 121 ? 5.129 -15.107 32.726 1.00 28.06 114 GLU B CA 1
ATOM 828 C C . GLU A 1 121 ? 6.307 -14.574 31.906 1.00 27.70 114 GLU B C 1
ATOM 829 O O . GLU A 1 121 ? 7.433 -15.059 32.020 1.00 28.01 114 GLU B O 1
ATOM 835 N N . PHE A 1 122 ? 6.036 -13.566 31.086 1.00 26.39 115 PHE B N 1
ATOM 836 C CA . PHE A 1 122 ? 7.048 -12.961 30.223 1.00 24.88 115 PHE B CA 1
ATOM 837 C C . PHE A 1 122 ? 8.275 -12.476 30.985 1.00 23.70 115 PHE B C 1
ATOM 838 O O . PHE A 1 122 ? 9.399 -12.880 30.690 1.00 23.62 115 PHE B O 1
ATOM 846 N N . TYR A 1 123 ? 8.069 -11.605 31.962 1.00 22.33 116 TYR B N 1
ATOM 847 C CA . TYR A 1 123 ? 9.202 -11.092 32.718 1.00 24.48 116 TYR B CA 1
ATOM 848 C C . TYR A 1 123 ? 9.801 -12.050 33.732 1.00 25.71 116 TYR B C 1
ATOM 849 O O . TYR A 1 123 ? 10.995 -11.975 34.017 1.00 25.56 116 TYR B O 1
ATOM 858 N N . ARG A 1 124 ? 8.995 -12.956 34.275 1.00 26.71 117 ARG B N 1
ATOM 859 C CA . ARG A 1 124 ? 9.542 -13.909 35.231 1.00 29.21 117 ARG B CA 1
ATOM 860 C C . ARG A 1 124 ? 10.546 -14.802 34.506 1.00 28.47 117 ARG B C 1
ATOM 861 O O . ARG A 1 124 ? 11.638 -15.061 35.006 1.00 28.71 117 ARG B O 1
ATOM 869 N N . GLU A 1 125 ? 10.174 -15.256 33.315 1.00 26.74 118 GLU B N 1
ATOM 870 C CA . GLU A 1 125 ? 11.034 -16.123 32.520 1.00 25.97 118 GLU B CA 1
ATOM 871 C C . GLU A 1 125 ? 12.231 -15.361 31.959 1.00 24.68 118 GLU B C 1
ATOM 872 O O . GLU A 1 125 ? 13.366 -15.837 32.014 1.00 23.45 118 GLU B O 1
ATOM 878 N N . LEU A 1 126 ? 11.980 -14.164 31.444 1.00 24.29 119 LEU B N 1
ATOM 879 C CA . LEU A 1 126 ? 13.040 -13.352 30.862 1.00 24.05 119 LEU B CA 1
ATOM 880 C C . LEU A 1 126 ? 14.220 -13.108 31.806 1.00 22.87 119 LEU B C 1
ATOM 881 O O . LEU A 1 126 ? 15.371 -13.314 31.435 1.00 21.31 119 LEU B O 1
ATOM 886 N N . PHE A 1 127 ? 13.940 -12.667 33.027 1.00 22.81 120 PHE B N 1
ATOM 887 C CA . PHE A 1 127 ? 15.019 -12.376 33.952 1.00 21.64 120 PHE B CA 1
ATOM 888 C C . PHE A 1 127 ? 15.722 -13.591 34.535 1.00 22.59 120 PHE B C 1
ATOM 889 O O . PHE A 1 127 ? 16.715 -13.456 35.243 1.00 23.27 120 PHE B O 1
ATOM 897 N N . ARG A 1 128 ? 15.215 -14.779 34.227 1.00 23.64 121 ARG B N 1
ATOM 898 C CA . ARG A 1 128 ? 15.869 -16.006 34.670 1.00 24.68 121 ARG B CA 1
ATOM 899 C C . ARG A 1 128 ? 17.039 -16.243 33.711 1.00 26.18 121 ARG B C 1
ATOM 900 O O . ARG A 1 128 ? 17.969 -16.985 34.018 1.00 26.46 121 ARG B O 1
ATOM 908 N N . HIS A 1 129 ? 16.985 -15.605 32.542 1.00 26.78 122 HIS B N 1
ATOM 909 C CA . HIS A 1 129 ? 18.039 -15.770 31.541 1.00 28.09 122 HIS B CA 1
ATOM 910 C C . HIS A 1 129 ? 18.924 -14.544 31.430 1.00 26.40 122 HIS B C 1
ATOM 911 O O . HIS A 1 129 ? 19.688 -14.397 30.480 1.00 26.12 122 HIS B O 1
ATOM 918 N N . LEU A 1 130 ? 18.808 -13.667 32.418 1.00 25.36 123 LEU B N 1
ATOM 919 C CA . LEU A 1 130 ? 19.589 -12.445 32.467 1.00 24.25 123 LEU B CA 1
ATOM 920 C C . LEU A 1 130 ? 20.223 -12.283 33.843 1.00 25.09 123 LEU B C 1
ATOM 921 O O . LEU A 1 130 ? 19.720 -12.805 34.840 1.00 21.62 123 LEU B O 1
ATOM 926 N N . PRO A 1 131 ? 21.343 -11.556 33.908 1.00 26.04 124 PRO B N 1
ATOM 927 C CA . PRO A 1 131 ? 22.021 -11.330 35.186 1.00 26.67 124 PRO B CA 1
ATOM 928 C C . PRO A 1 131 ? 21.221 -10.261 35.918 1.00 26.93 124 PRO B C 1
ATOM 929 O O . PRO A 1 131 ? 20.317 -9.658 35.328 1.00 24.18 124 PRO B O 1
ATOM 933 N N . ARG A 1 132 ? 21.528 -10.040 37.195 1.00 26.50 125 ARG B N 1
ATOM 934 C CA . ARG A 1 132 ? 20.848 -9.001 37.961 1.00 25.55 125 ARG B CA 1
ATOM 935 C C . ARG A 1 132 ? 21.377 -7.694 37.375 1.00 25.53 125 ARG B C 1
ATOM 936 O O . ARG A 1 132 ? 22.560 -7.391 37.481 1.00 25.13 125 ARG B O 1
ATOM 944 N N . PRO A 1 133 ? 20.499 -6.894 36.756 1.00 24.94 126 PRO B N 1
ATOM 945 C CA . PRO A 1 133 ? 20.927 -5.632 36.149 1.00 25.50 126 PRO B CA 1
ATOM 946 C C . PRO A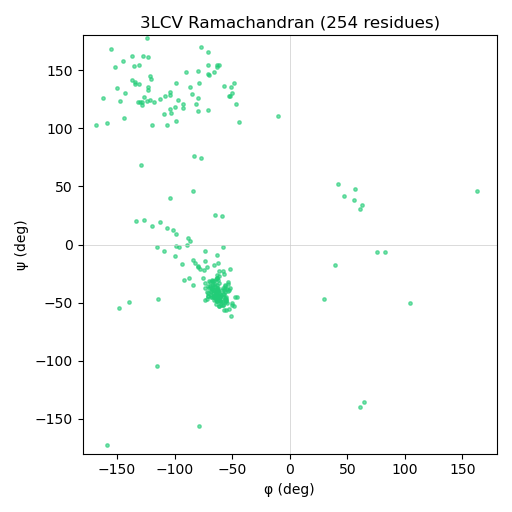 1 133 ? 21.162 -4.412 37.045 1.00 26.28 126 PRO B C 1
ATOM 947 O O . PRO A 1 133 ? 20.402 -4.144 37.974 1.00 25.09 126 PRO B O 1
ATOM 951 N N . ASN A 1 134 ? 22.224 -3.670 36.744 1.00 26.15 127 ASN B N 1
ATOM 952 C CA . ASN A 1 134 ? 22.524 -2.445 37.476 1.00 26.62 127 ASN B CA 1
ATOM 953 C C . ASN A 1 134 ? 21.854 -1.310 36.709 1.00 25.00 127 ASN B C 1
ATOM 954 O O . ASN A 1 134 ? 21.434 -0.311 37.288 1.00 23.59 127 ASN B O 1
ATOM 959 N N . THR A 1 135 ? 21.756 -1.486 35.395 1.00 23.80 128 THR B N 1
ATOM 960 C CA . THR A 1 135 ? 21.111 -0.513 34.526 1.00 23.23 128 THR B CA 1
ATOM 961 C C . THR A 1 135 ? 20.354 -1.269 33.427 1.00 23.88 128 THR B C 1
ATOM 962 O O . THR A 1 135 ? 20.896 -2.184 32.803 1.00 23.76 128 THR B O 1
ATOM 966 N N . LEU A 1 136 ? 19.091 -0.902 33.224 1.00 22.84 129 LEU B N 1
ATOM 967 C CA . LEU A 1 136 ? 18.244 -1.527 32.215 1.00 22.71 129 LEU B CA 1
ATOM 968 C C . LEU A 1 136 ? 17.850 -0.460 31.200 1.00 22.91 129 LEU B C 1
ATOM 969 O O . LEU A 1 136 ? 17.281 0.572 31.556 1.00 23.08 129 LEU B O 1
ATOM 974 N N . ARG A 1 137 ? 18.174 -0.715 29.939 1.00 23.13 130 ARG B N 1
ATOM 975 C CA . ARG A 1 137 ? 17.858 0.211 28.864 1.00 23.09 130 ARG B CA 1
ATOM 976 C C . ARG A 1 137 ? 16.742 -0.385 28.022 1.00 23.62 130 ARG B C 1
ATOM 977 O O . ARG A 1 137 ? 16.840 -1.535 27.579 1.00 23.52 130 ARG B O 1
ATOM 985 N N . ASP A 1 138 ? 15.691 0.410 27.816 1.00 21.31 131 ASP B N 1
ATOM 986 C CA . ASP A 1 138 ? 14.506 0.017 27.049 1.00 22.11 131 ASP B CA 1
ATOM 987 C C . ASP A 1 138 ? 14.375 0.977 25.861 1.00 21.36 131 ASP B C 1
ATOM 988 O O . ASP A 1 138 ? 13.940 2.118 26.019 1.00 20.18 131 ASP B O 1
ATOM 993 N N . LEU A 1 139 ? 14.754 0.513 24.677 1.00 21.87 132 LEU B N 1
ATOM 994 C CA . LEU A 1 139 ? 14.687 1.335 23.465 1.00 21.41 132 LEU B CA 1
ATOM 995 C C . LEU A 1 139 ? 13.341 1.185 22.738 1.00 20.46 132 LEU B C 1
ATOM 996 O O . LEU A 1 139 ? 12.738 0.111 22.763 1.00 22.81 132 LEU B O 1
ATOM 1001 N N . ALA A 1 140 ? 12.883 2.249 22.075 1.00 18.78 133 ALA B N 1
ATOM 1002 C CA . ALA A 1 140 ? 11.585 2.224 21.390 1.00 19.40 133 ALA B CA 1
ATOM 1003 C C . ALA A 1 140 ? 10.622 1.616 22.407 1.00 20.10 133 ALA B C 1
ATOM 1004 O O . ALA A 1 140 ? 9.762 0.793 22.072 1.00 19.67 133 ALA B O 1
ATOM 1006 N N . CYS A 1 141 ? 10.777 2.056 23.654 1.00 20.12 134 CYS B N 1
ATOM 1007 C CA . CYS A 1 141 ? 10.037 1.526 24.794 1.00 18.66 134 CYS B CA 1
ATOM 1008 C C . CYS A 1 141 ? 8.514 1.453 24.796 1.00 18.21 134 CYS B C 1
ATOM 1009 O O . CYS A 1 141 ? 7.952 0.547 25.406 1.00 20.36 134 CYS B O 1
ATOM 1012 N N . GLY A 1 142 ? 7.831 2.383 24.140 1.00 16.86 135 GLY B N 1
ATOM 1013 C CA . GLY A 1 142 ? 6.381 2.334 24.183 1.00 16.17 135 GLY B CA 1
ATOM 1014 C C . GLY A 1 142 ? 5.958 2.479 25.644 1.00 16.19 135 GLY B C 1
ATOM 1015 O O . GLY A 1 142 ? 6.544 3.261 26.374 1.00 14.76 135 GLY B O 1
ATOM 1016 N N . LEU A 1 143 ? 4.960 1.730 26.094 1.00 17.42 136 LEU B N 1
ATOM 1017 C CA . LEU A 1 143 ? 4.544 1.855 27.491 1.00 17.93 136 LEU B CA 1
ATOM 1018 C C . LEU A 1 143 ? 5.065 0.734 28.382 1.00 18.43 136 LEU B C 1
ATOM 1019 O O . LEU A 1 143 ? 4.631 0.597 29.534 1.00 20.25 136 LEU B O 1
ATOM 1024 N N . ASN A 1 144 ? 6.017 -0.042 27.857 1.00 19.19 137 ASN B N 1
ATOM 1025 C CA . ASN A 1 144 ? 6.621 -1.170 28.573 1.00 17.96 137 ASN B CA 1
ATOM 1026 C C . ASN A 1 144 ? 7.260 -0.848 29.935 1.00 18.85 137 ASN B C 1
ATOM 1027 O O . ASN A 1 144 ? 7.222 -1.674 30.848 1.00 21.75 137 ASN B O 1
ATOM 1032 N N . PRO A 1 145 ? 7.865 0.339 30.089 1.00 17.36 138 PRO B N 1
ATOM 1033 C CA . PRO A 1 145 ? 8.475 0.652 31.388 1.00 17.74 138 PRO B CA 1
ATOM 1034 C C . PRO A 1 145 ? 7.475 0.594 32.540 1.00 19.69 138 PRO B C 1
ATOM 1035 O O . PRO A 1 145 ? 7.865 0.427 33.703 1.00 18.51 138 PRO B O 1
ATOM 1039 N N . LEU A 1 146 ? 6.189 0.744 32.223 1.00 19.69 139 LEU B N 1
ATOM 1040 C CA . LEU A 1 146 ? 5.162 0.675 33.254 1.00 21.51 139 LEU B CA 1
ATOM 1041 C C . LEU A 1 146 ? 5.101 -0.736 33.839 1.00 21.77 139 LEU B C 1
ATOM 1042 O O . LEU A 1 146 ? 4.535 -0.953 34.913 1.00 21.06 139 LEU B O 1
ATOM 1047 N N . ALA A 1 147 ? 5.672 -1.703 33.128 1.00 21.77 140 ALA B N 1
ATOM 1048 C CA . ALA A 1 147 ? 5.738 -3.047 33.682 1.00 24.92 140 ALA B CA 1
ATOM 1049 C C . ALA A 1 147 ? 6.920 -2.787 34.618 1.00 26.09 140 ALA B C 1
ATOM 1050 O O . ALA A 1 147 ? 7.145 -1.644 34.987 1.00 29.89 140 ALA B O 1
ATOM 1052 N N . ALA A 1 148 ? 7.685 -3.785 35.013 1.00 27.10 141 ALA B N 1
ATOM 1053 C CA . ALA A 1 148 ? 8.828 -3.510 35.914 1.00 29.54 141 ALA B CA 1
ATOM 1054 C C . ALA A 1 148 ? 8.467 -3.958 37.309 1.00 26.09 141 ALA B C 1
ATOM 1055 O O . ALA A 1 148 ? 9.260 -4.627 37.954 1.00 28.38 141 ALA B O 1
ATOM 1057 N N . PRO A 1 149 ? 7.288 -3.546 37.822 1.00 26.06 142 PRO B N 1
ATOM 1058 C CA . PRO A 1 149 ? 6.992 -4.047 39.162 1.00 25.62 142 PRO B CA 1
ATOM 1059 C C . PRO A 1 149 ? 6.953 -5.555 38.939 1.00 25.68 142 PRO B C 1
ATOM 1060 O O . PRO A 1 149 ? 7.150 -6.348 39.861 1.00 25.17 142 PRO B O 1
ATOM 1064 N N . TRP A 1 150 ? 6.709 -5.929 37.679 1.00 21.88 143 TRP B N 1
ATOM 1065 C CA . TRP A 1 150 ? 6.657 -7.330 37.266 1.00 22.23 143 TRP B CA 1
ATOM 1066 C C . TRP A 1 150 ? 8.056 -7.855 36.974 1.00 21.98 143 TRP B C 1
ATOM 1067 O O . TRP A 1 150 ? 8.260 -9.060 36.846 1.00 21.34 143 TRP B O 1
ATOM 1086 N N . GLY A 1 152 ? 10.824 -7.388 38.945 1.00 25.54 145 GLY B N 1
ATOM 1087 C CA . GLY A 1 152 ? 11.593 -7.742 40.126 1.00 25.59 145 GLY B CA 1
ATOM 1088 C C . GLY A 1 152 ? 13.035 -7.271 40.049 1.00 25.93 145 GLY B C 1
ATOM 1089 O O . GLY A 1 152 ? 13.964 -8.010 40.368 1.00 26.45 145 GLY B O 1
ATOM 1090 N N . LEU A 1 153 ? 13.217 -6.026 39.633 1.00 25.37 146 LEU B N 1
ATOM 1091 C CA . LEU A 1 153 ? 14.543 -5.441 39.499 1.00 26.17 146 LEU B CA 1
ATOM 1092 C C . LEU A 1 153 ? 15.199 -5.181 40.844 1.00 27.51 146 LEU B C 1
ATOM 1093 O O . LEU A 1 153 ? 14.517 -5.023 41.859 1.00 27.49 146 LEU B O 1
ATOM 1098 N N . PRO A 1 154 ? 16.537 -5.159 40.874 1.00 26.92 147 PRO B N 1
ATOM 1099 C CA . PRO A 1 154 ? 17.181 -4.887 42.159 1.00 29.42 147 PRO B CA 1
ATOM 1100 C C . PRO A 1 154 ? 16.723 -3.473 42.508 1.00 29.59 147 PRO B C 1
ATOM 1101 O O . PRO A 1 154 ? 16.420 -2.677 41.616 1.00 27.96 147 PRO B O 1
ATOM 1105 N N . ALA A 1 155 ? 16.662 -3.162 43.796 1.00 31.10 148 ALA B N 1
ATOM 1106 C CA . ALA A 1 155 ? 16.212 -1.852 44.242 1.00 31.34 148 ALA B CA 1
ATOM 1107 C C . ALA A 1 155 ? 16.935 -0.656 43.618 1.00 31.34 148 ALA B C 1
ATOM 1108 O O . ALA A 1 155 ? 16.310 0.363 43.316 1.00 31.05 148 ALA B O 1
ATOM 1110 N N . GLU A 1 156 ? 18.246 -0.778 43.436 1.00 31.17 149 GLU B N 1
ATOM 1111 C CA . GLU A 1 156 ? 19.057 0.313 42.896 1.00 33.26 149 GLU B CA 1
ATOM 1112 C C . GLU A 1 156 ? 19.095 0.445 41.374 1.00 31.74 149 GLU B C 1
ATOM 1113 O O . GLU A 1 156 ? 19.550 1.461 40.848 1.00 32.15 149 GLU B O 1
ATOM 1119 N N . THR A 1 157 ? 18.630 -0.573 40.664 1.00 29.07 150 THR B N 1
ATOM 1120 C CA . THR A 1 157 ? 18.650 -0.534 39.205 1.00 27.14 150 THR B CA 1
ATOM 1121 C C . THR A 1 157 ? 18.065 0.733 38.591 1.00 24.76 150 THR B C 1
ATOM 1122 O O . THR A 1 157 ? 16.956 1.151 38.943 1.00 27.13 150 THR B O 1
ATOM 1126 N N . VAL A 1 158 ? 18.808 1.331 37.662 1.00 23.97 151 VAL B N 1
ATOM 1127 C CA . VAL A 1 158 ? 18.358 2.537 36.980 1.00 22.40 151 VAL B CA 1
ATOM 1128 C C . VAL A 1 158 ? 17.745 2.140 35.638 1.00 23.43 151 VAL B C 1
ATOM 1129 O O . VAL A 1 158 ? 18.382 1.468 34.819 1.00 21.89 151 VAL B O 1
ATOM 1133 N N . TYR A 1 159 ? 16.500 2.555 35.425 1.00 23.08 152 TYR B N 1
ATOM 1134 C CA . TYR A 1 159 ? 15.775 2.245 34.198 1.00 22.34 152 TYR B CA 1
ATOM 1135 C C . TYR A 1 159 ? 15.982 3.375 33.199 1.00 22.73 152 TYR B C 1
ATOM 1136 O O . TYR A 1 159 ? 15.594 4.510 33.461 1.00 21.50 152 TYR B O 1
ATOM 1145 N N . ILE A 1 160 ? 16.601 3.076 32.060 1.00 23.54 153 ILE B N 1
ATOM 1146 C CA . ILE A 1 160 ? 16.826 4.096 31.038 1.00 24.35 153 ILE B CA 1
ATOM 1147 C C . ILE A 1 160 ? 15.886 3.764 29.880 1.00 23.82 153 ILE B C 1
ATOM 1148 O O . ILE A 1 160 ? 16.053 2.748 29.213 1.00 23.86 153 ILE B O 1
ATOM 1153 N N . ALA A 1 161 ? 14.890 4.619 29.656 1.00 25.04 154 ALA B N 1
ATOM 1154 C CA . ALA A 1 161 ? 13.896 4.389 28.608 1.00 21.32 154 ALA B CA 1
ATOM 1155 C C . ALA A 1 161 ? 13.829 5.507 27.582 1.00 20.95 154 ALA B C 1
ATOM 1156 O O . ALA A 1 161 ? 13.985 6.684 27.911 1.00 19.84 154 ALA B O 1
ATOM 1158 N N . SER A 1 162 ? 13.579 5.134 26.332 1.00 19.08 155 SER B N 1
ATOM 1159 C CA . SER A 1 162 ? 13.494 6.119 25.274 1.00 19.80 155 SER B CA 1
ATOM 1160 C C . SER A 1 162 ? 12.584 5.661 24.153 1.00 18.66 155 SER B C 1
ATOM 1161 O O . SER A 1 162 ? 12.393 4.466 23.938 1.00 16.93 155 SER B O 1
ATOM 1164 N N . ASP A 1 163 ? 12.009 6.634 23.459 1.00 19.16 156 ASP B N 1
ATOM 1165 C CA . ASP A 1 163 ? 11.131 6.375 22.335 1.00 20.34 156 ASP B CA 1
ATOM 1166 C C . ASP A 1 163 ? 11.097 7.651 21.494 1.00 21.43 156 ASP B C 1
ATOM 1167 O O . ASP A 1 163 ? 11.826 8.606 21.767 1.00 21.00 156 ASP B O 1
ATOM 1172 N N . ILE A 1 164 ? 10.220 7.674 20.501 1.00 21.05 157 ILE B N 1
ATOM 1173 C CA . ILE A 1 164 ? 10.123 8.785 19.564 1.00 24.03 157 ILE B CA 1
ATOM 1174 C C . ILE A 1 164 ? 9.032 9.855 19.781 1.00 23.84 157 ILE B C 1
ATOM 1175 O O . ILE A 1 164 ? 8.807 10.697 18.909 1.00 23.62 157 ILE B O 1
ATOM 1180 N N . ASP A 1 165 ? 8.337 9.824 20.915 1.00 22.96 158 ASP B N 1
ATOM 1181 C CA . ASP A 1 165 ? 7.316 10.837 21.181 1.00 21.68 158 ASP B CA 1
ATOM 1182 C C . ASP A 1 165 ? 7.506 11.457 22.568 1.00 24.03 158 ASP B C 1
ATOM 1183 O O . ASP A 1 165 ? 7.495 10.746 23.572 1.00 20.42 158 ASP B O 1
ATOM 1188 N N . ALA A 1 166 ? 7.664 12.780 22.617 1.00 23.08 159 ALA B N 1
ATOM 1189 C CA . ALA A 1 166 ? 7.884 13.480 23.886 1.00 25.07 159 ALA B CA 1
ATOM 1190 C C . ALA A 1 166 ? 6.810 13.272 24.961 1.00 24.60 159 ALA B C 1
ATOM 1191 O O . ALA A 1 166 ? 7.138 13.079 26.136 1.00 23.32 159 ALA B O 1
ATOM 1193 N N . ARG A 1 167 ? 5.538 13.307 24.575 1.00 23.82 160 ARG B N 1
ATOM 1194 C CA . ARG A 1 167 ? 4.458 13.129 25.547 1.00 22.28 160 ARG B CA 1
ATOM 1195 C C . ARG A 1 167 ? 4.413 11.706 26.092 1.00 22.83 160 ARG B C 1
ATOM 1196 O O . ARG A 1 167 ? 4.247 11.496 27.300 1.00 18.30 160 ARG B O 1
ATOM 1204 N N . LEU A 1 168 ? 4.568 10.731 25.203 1.00 21.45 161 LEU B N 1
ATOM 1205 C CA . LEU A 1 168 ? 4.585 9.334 25.620 1.00 22.02 161 LEU B CA 1
ATOM 1206 C C . LEU A 1 168 ? 5.745 9.115 26.597 1.00 20.65 161 LEU B C 1
ATOM 1207 O O . LEU A 1 168 ? 5.565 8.546 27.670 1.00 19.93 161 LEU B O 1
ATOM 1212 N N . VAL A 1 169 ? 6.939 9.569 26.222 1.00 21.35 162 VAL B N 1
ATOM 1213 C CA . VAL A 1 169 ? 8.113 9.416 27.080 1.00 22.27 162 VAL B CA 1
ATOM 1214 C C . VAL A 1 169 ? 7.940 10.183 28.395 1.00 22.14 162 VAL B C 1
ATOM 1215 O O . VAL A 1 169 ? 8.376 9.721 29.451 1.00 21.65 162 VAL B O 1
ATOM 1219 N N . GLY A 1 170 ? 7.313 11.355 28.318 1.00 22.30 163 GLY B N 1
ATOM 1220 C CA . GLY A 1 170 ? 7.078 12.163 29.505 1.00 23.44 163 GLY B CA 1
ATOM 1221 C C . GLY A 1 170 ? 6.175 11.428 30.481 1.00 23.99 163 GLY B C 1
ATOM 1222 O O . GLY A 1 170 ? 6.375 11.485 31.701 1.00 23.08 163 GLY B O 1
ATOM 1223 N N . PHE A 1 171 ? 5.181 10.727 29.939 1.00 21.72 164 PHE B N 1
ATOM 1224 C CA . PHE A 1 171 ? 4.245 9.965 30.757 1.00 21.74 164 PHE B CA 1
ATOM 1225 C C . PHE A 1 171 ? 4.946 8.762 31.389 1.00 22.64 164 PHE B C 1
ATOM 1226 O O . PHE A 1 171 ? 4.634 8.366 32.519 1.00 21.95 164 PHE B O 1
ATOM 1234 N N . VAL A 1 172 ? 5.881 8.173 30.649 1.00 19.93 165 VAL B N 1
ATOM 1235 C CA . VAL A 1 172 ? 6.630 7.034 31.156 1.00 20.73 165 VAL B CA 1
ATOM 1236 C C . VAL A 1 172 ? 7.488 7.514 32.323 1.00 21.74 165 VAL B C 1
ATOM 1237 O O . VAL A 1 172 ? 7.620 6.825 33.337 1.00 19.91 165 VAL B O 1
ATOM 1241 N N . ASP A 1 173 ? 8.051 8.709 32.177 1.00 21.41 166 ASP B N 1
ATOM 1242 C CA . ASP A 1 173 ? 8.901 9.280 33.212 1.00 22.08 166 ASP B CA 1
ATOM 1243 C C . ASP A 1 173 ? 8.096 9.520 34.484 1.00 22.39 166 ASP B C 1
ATOM 1244 O O . ASP A 1 173 ? 8.538 9.157 35.579 1.00 20.67 166 ASP B O 1
ATOM 1249 N N . GLU A 1 174 ? 6.909 10.111 34.338 1.00 21.43 167 GLU B N 1
ATOM 1250 C CA . GLU A 1 174 ? 6.050 10.374 35.483 1.00 23.46 167 GLU B CA 1
ATOM 1251 C C . GLU A 1 174 ? 5.641 9.066 36.164 1.00 23.85 167 GLU B C 1
ATOM 1252 O O . GLU A 1 174 ? 5.589 8.991 37.397 1.00 22.02 167 GLU B O 1
ATOM 1258 N N . ALA A 1 175 ? 5.347 8.039 35.367 1.00 20.25 168 ALA B N 1
ATOM 1259 C CA . ALA A 1 175 ? 4.947 6.748 35.918 1.00 21.18 168 ALA B CA 1
ATOM 1260 C C . ALA A 1 175 ? 6.079 6.136 36.742 1.00 21.65 168 ALA B C 1
ATOM 1261 O O . ALA A 1 175 ? 5.854 5.624 37.849 1.00 23.51 168 ALA B O 1
ATOM 1263 N N . LEU A 1 176 ? 7.296 6.188 36.207 1.00 20.98 169 LEU B N 1
ATOM 1264 C CA . LEU A 1 176 ? 8.448 5.646 36.913 1.00 21.93 169 LEU B CA 1
ATOM 1265 C C . LEU A 1 176 ? 8.706 6.439 38.193 1.00 22.35 169 LEU B C 1
ATOM 1266 O O . LEU A 1 176 ? 9.109 5.875 39.207 1.00 22.11 169 LEU B O 1
ATOM 1271 N N . THR A 1 177 ? 8.477 7.748 38.144 1.00 23.40 170 THR B N 1
ATOM 1272 C CA . THR A 1 177 ? 8.662 8.589 39.328 1.00 25.42 170 THR B CA 1
ATOM 1273 C C . THR A 1 177 ? 7.686 8.148 40.426 1.00 26.22 170 THR B C 1
ATOM 12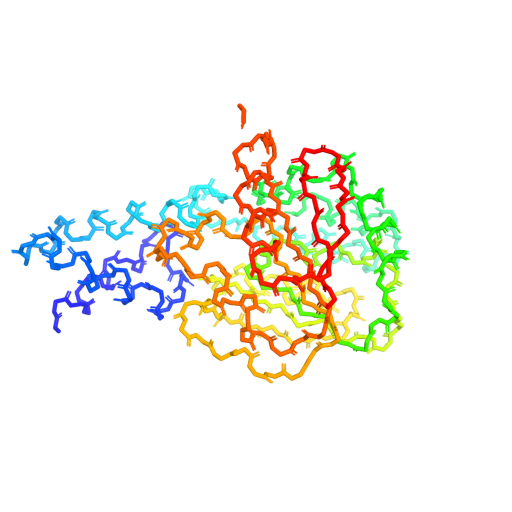74 O O . THR A 1 177 ? 8.071 8.027 41.593 1.00 26.19 170 THR B O 1
ATOM 1278 N N . ARG A 1 178 ? 6.431 7.899 40.049 1.00 25.34 171 ARG B N 1
ATOM 1279 C CA . ARG A 1 178 ? 5.416 7.457 41.004 1.00 27.51 171 ARG B CA 1
ATOM 1280 C C . ARG A 1 178 ? 5.724 6.076 41.567 1.00 28.29 171 ARG B C 1
ATOM 1281 O O . ARG A 1 178 ? 5.365 5.766 42.708 1.00 27.73 171 ARG B O 1
ATOM 1289 N N . LEU A 1 179 ? 6.374 5.240 40.764 1.00 27.09 172 LEU B N 1
ATOM 1290 C CA . LEU A 1 179 ? 6.726 3.900 41.212 1.00 27.71 172 LEU B CA 1
ATOM 1291 C C . LEU A 1 179 ? 8.071 3.908 41.938 1.00 27.30 172 LEU B C 1
ATOM 1292 O O . LEU A 1 179 ? 8.569 2.864 42.345 1.00 27.61 172 LEU B O 1
ATOM 1297 N N . ASN A 1 180 ? 8.652 5.092 42.103 1.00 29.01 173 ASN B N 1
ATOM 1298 C CA . ASN A 1 180 ? 9.933 5.233 42.788 1.00 28.97 173 ASN B CA 1
ATOM 1299 C C . ASN A 1 180 ? 11.039 4.388 42.169 1.00 27.95 173 ASN B C 1
ATOM 1300 O O . ASN A 1 180 ? 11.875 3.812 42.876 1.00 24.56 173 ASN B O 1
ATOM 1305 N N . VAL A 1 181 ? 11.039 4.309 40.845 1.00 24.02 174 VAL B N 1
ATOM 1306 C CA . VAL A 1 181 ? 12.059 3.546 40.136 1.00 25.15 174 VAL B CA 1
ATOM 1307 C C . VAL A 1 181 ? 13.121 4.510 39.614 1.00 26.00 174 VAL B C 1
ATOM 1308 O O . VAL A 1 181 ? 12.814 5.404 38.826 1.00 27.00 174 VAL B O 1
ATOM 1312 N N . PRO A 1 182 ? 14.380 4.363 40.073 1.00 27.15 175 PRO B N 1
ATOM 1313 C CA . PRO A 1 182 ? 15.462 5.244 39.620 1.00 27.23 175 PRO B CA 1
ATOM 1314 C C . PRO A 1 182 ? 15.456 5.206 38.086 1.00 26.94 175 PRO B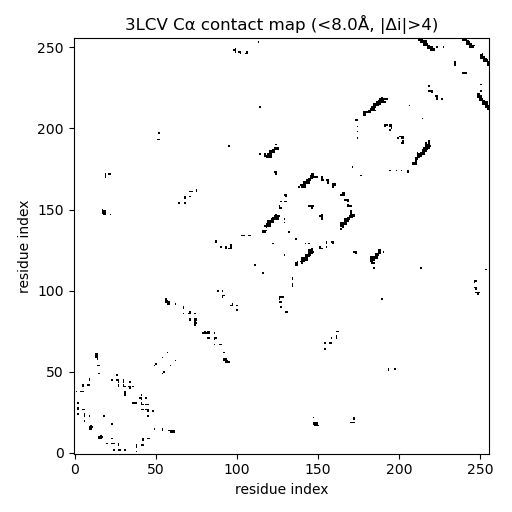 C 1
ATOM 1315 O O . PRO A 1 182 ? 15.491 4.126 37.497 1.00 28.15 175 PRO B O 1
ATOM 1319 N N . HIS A 1 183 ? 15.419 6.366 37.440 1.00 24.86 176 HIS B N 1
ATOM 1320 C CA . HIS A 1 183 ? 15.345 6.372 35.983 1.00 24.36 176 HIS B CA 1
ATOM 1321 C C . HIS A 1 183 ? 15.868 7.620 35.283 1.00 24.19 176 HIS B C 1
ATOM 1322 O O . HIS A 1 183 ? 16.111 8.668 35.902 1.00 21.53 176 HIS B O 1
ATOM 1329 N N . ARG A 1 184 ? 16.005 7.487 33.965 1.00 23.25 177 ARG B N 1
ATOM 1330 C CA . ARG A 1 184 ? 16.476 8.552 33.094 1.00 25.49 177 ARG B CA 1
ATOM 1331 C C . ARG A 1 184 ? 15.713 8.290 31.794 1.00 25.04 177 ARG B C 1
ATOM 1332 O O . ARG A 1 184 ? 15.782 7.193 31.244 1.00 22.17 177 ARG B O 1
ATOM 1340 N N . THR A 1 185 ? 14.977 9.288 31.319 1.00 23.78 178 THR B N 1
ATOM 1341 C CA . THR A 1 185 ? 14.175 9.126 30.113 1.00 23.68 178 THR B CA 1
ATOM 1342 C C . THR A 1 185 ? 14.585 10.138 29.021 1.00 24.50 178 THR B C 1
ATOM 1343 O O . THR A 1 185 ? 14.916 11.285 29.319 1.00 22.49 178 THR B O 1
ATOM 1347 N N . ASN A 1 186 ? 14.576 9.700 27.761 1.00 23.07 179 ASN B N 1
ATOM 1348 C CA . ASN A 1 186 ? 14.968 10.558 26.641 1.00 24.22 179 ASN B CA 1
ATOM 1349 C C . ASN A 1 186 ? 14.157 10.283 25.375 1.00 23.75 179 ASN B C 1
ATOM 1350 O O . ASN A 1 186 ? 13.584 9.210 25.213 1.00 22.25 179 ASN B O 1
ATOM 1355 N N . VAL A 1 187 ? 14.119 11.271 24.486 1.00 23.91 180 VAL B N 1
ATOM 1356 C CA . VAL A 1 187 ? 13.431 11.138 23.211 1.00 24.49 180 VAL B CA 1
ATOM 1357 C C . VAL A 1 187 ? 14.571 10.805 22.255 1.00 24.34 180 VAL B C 1
ATOM 1358 O O . VAL A 1 187 ? 15.381 11.670 21.925 1.00 24.99 180 VAL B O 1
ATOM 1362 N N . ALA A 1 188 ? 14.649 9.555 21.823 1.00 22.26 181 ALA B N 1
ATOM 1363 C CA . ALA A 1 188 ? 15.741 9.153 20.949 1.00 23.85 181 ALA B CA 1
ATOM 1364 C C . ALA A 1 188 ? 15.293 8.314 19.766 1.00 23.24 181 ALA B C 1
ATOM 1365 O O . ALA A 1 188 ? 14.428 7.452 19.908 1.00 23.35 181 ALA B O 1
ATOM 1367 N N . ASP A 1 189 ? 15.893 8.580 18.606 1.00 23.35 182 ASP B N 1
ATOM 1368 C CA . ASP A 1 189 ? 15.592 7.844 17.377 1.00 21.87 182 ASP B CA 1
ATOM 1369 C C . ASP A 1 189 ? 16.745 6.864 17.142 1.00 21.92 182 ASP B C 1
ATOM 1370 O O . ASP A 1 189 ? 17.874 7.274 16.868 1.00 20.32 182 ASP B O 1
ATOM 1375 N N . LEU A 1 190 ? 16.449 5.571 17.252 1.00 21.12 183 LEU B N 1
ATOM 1376 C CA . LEU A 1 190 ? 17.447 4.517 17.099 1.00 21.60 183 LEU B CA 1
ATOM 1377 C C . LEU A 1 190 ? 18.291 4.577 15.841 1.00 23.85 183 LEU B C 1
ATOM 1378 O O . LEU A 1 190 ? 19.373 3.991 15.799 1.00 22.90 183 LEU B O 1
ATOM 1383 N N . LEU A 1 191 ? 17.800 5.269 14.815 1.00 25.90 184 LEU B N 1
ATOM 1384 C CA . LEU A 1 191 ? 18.530 5.368 13.558 1.00 27.13 184 LEU B CA 1
ATOM 1385 C C . LEU A 1 191 ? 19.499 6.537 13.504 1.00 28.57 184 LEU B C 1
ATOM 1386 O O . LEU A 1 191 ? 20.186 6.725 12.502 1.00 28.60 184 LEU B O 1
ATOM 1391 N N . GLU A 1 192 ? 19.568 7.317 14.578 1.00 29.67 185 GLU B N 1
ATOM 1392 C CA . GLU A 1 192 ? 20.465 8.463 14.613 1.00 30.83 185 GLU B CA 1
ATOM 1393 C C . GLU A 1 192 ? 21.189 8.665 15.945 1.00 31.74 185 GLU B C 1
ATOM 1394 O O . GLU A 1 192 ? 22.408 8.837 15.975 1.00 33.53 185 GLU B O 1
ATOM 1400 N N . ASP A 1 193 ? 20.437 8.638 17.038 1.00 31.10 186 ASP B N 1
ATOM 1401 C CA . ASP A 1 193 ? 20.990 8.861 18.371 1.00 31.85 186 ASP B CA 1
ATOM 1402 C C . ASP A 1 193 ? 22.035 7.852 18.829 1.00 31.26 186 ASP B C 1
ATOM 1403 O O . ASP A 1 193 ? 22.052 6.712 18.375 1.00 31.58 186 ASP B O 1
ATOM 1408 N N . ARG A 1 194 ? 22.911 8.281 19.736 1.00 30.47 187 ARG B N 1
ATOM 1409 C CA . ARG A 1 194 ? 23.973 7.409 20.220 1.00 30.19 187 ARG B CA 1
ATOM 1410 C C . ARG A 1 194 ? 23.522 6.267 21.126 1.00 27.62 187 ARG B C 1
ATOM 1411 O O . ARG A 1 194 ? 22.573 6.391 21.906 1.00 26.13 187 ARG B O 1
ATOM 1419 N N . LEU A 1 195 ? 24.229 5.148 21.019 1.00 25.38 188 LEU B N 1
ATOM 1420 C CA . LEU A 1 195 ? 23.909 3.963 21.798 1.00 25.67 188 LEU B CA 1
ATOM 1421 C C . LEU A 1 195 ? 25.137 3.465 22.549 1.00 24.58 188 LEU B C 1
ATOM 1422 O O . LEU A 1 195 ? 25.196 2.300 22.944 1.00 22.82 188 LEU B O 1
ATOM 1427 N N . ASP A 1 196 ? 26.109 4.356 22.741 1.00 24.61 189 ASP B N 1
ATOM 1428 C CA . ASP A 1 196 ? 27.358 4.022 23.424 1.00 23.75 189 ASP B CA 1
ATOM 1429 C C . ASP A 1 196 ? 27.330 4.038 24.950 1.00 23.97 189 ASP B C 1
ATOM 1430 O O . ASP A 1 196 ? 28.244 3.509 25.581 1.00 22.33 189 ASP B O 1
ATOM 1435 N N . GLU A 1 197 ? 26.305 4.644 25.550 1.00 24.12 190 GLU B N 1
ATOM 1436 C CA . GLU A 1 197 ? 26.216 4.668 27.018 1.00 23.67 190 GLU B CA 1
ATOM 1437 C C . GLU A 1 197 ? 26.220 3.229 27.531 1.00 23.86 190 GLU B C 1
ATOM 1438 O O . GLU A 1 197 ? 25.560 2.360 26.974 1.00 24.88 190 GLU B O 1
ATOM 1444 N N . PRO A 1 198 ? 26.983 2.949 28.594 1.00 25.61 191 PRO B N 1
ATOM 1445 C CA . PRO A 1 198 ? 26.977 1.564 29.076 1.00 23.99 191 PRO B CA 1
ATOM 1446 C C . PRO A 1 198 ? 25.647 1.178 29.719 1.00 24.01 191 PRO B C 1
ATOM 1447 O O . PRO A 1 198 ? 24.977 2.016 30.325 1.00 21.90 191 PRO B O 1
ATOM 1451 N N . ALA A 1 199 ? 25.260 -0.086 29.559 1.00 22.76 192 ALA B N 1
ATOM 1452 C CA . ALA A 1 199 ? 24.030 -0.612 30.150 1.00 23.37 192 ALA B CA 1
ATOM 1453 C C . ALA A 1 199 ? 24.114 -2.130 30.163 1.00 23.51 192 ALA B C 1
ATOM 1454 O O . ALA A 1 199 ? 24.363 -2.747 29.131 1.00 21.57 192 ALA B O 1
ATOM 1456 N N . ASP A 1 200 ? 23.911 -2.729 31.336 1.00 23.15 193 ASP B N 1
ATOM 1457 C CA . ASP A 1 200 ? 23.983 -4.180 31.469 1.00 24.66 193 ASP B CA 1
ATOM 1458 C C . ASP A 1 200 ? 23.063 -4.934 30.524 1.00 23.60 193 ASP B C 1
ATOM 1459 O O . ASP A 1 200 ? 23.483 -5.890 29.875 1.00 21.10 193 ASP B O 1
ATOM 1464 N N . VAL A 1 201 ? 21.805 -4.508 30.463 1.00 21.28 194 VAL B N 1
ATOM 1465 C CA . VAL A 1 201 ? 20.817 -5.155 29.611 1.00 18.77 194 VAL B CA 1
ATOM 1466 C C . VAL A 1 201 ? 20.068 -4.126 28.776 1.00 19.62 194 VAL B C 1
ATOM 1467 O O . VAL A 1 201 ? 19.714 -3.060 29.272 1.00 18.44 194 VAL B O 1
ATOM 1471 N N . THR A 1 202 ? 19.837 -4.444 27.503 1.00 18.46 195 THR B N 1
ATOM 1472 C CA . THR A 1 202 ? 19.080 -3.557 26.628 1.00 18.37 195 THR B CA 1
ATOM 1473 C C . THR A 1 202 ? 17.893 -4.336 26.061 1.00 19.27 195 THR B C 1
ATOM 1474 O O . THR A 1 202 ? 18.040 -5.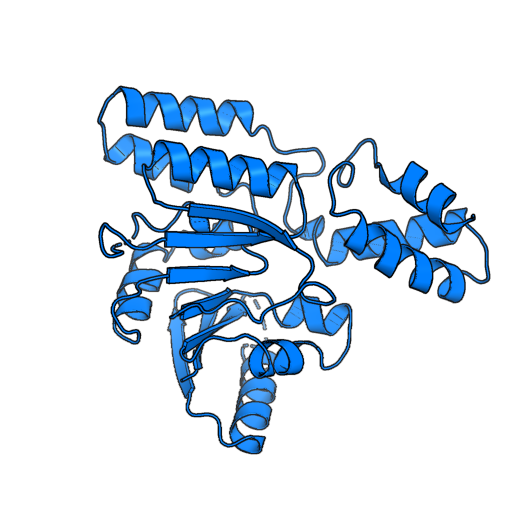477 25.612 1.00 19.06 195 THR B O 1
ATOM 1478 N N . LEU A 1 203 ? 16.712 -3.732 26.107 1.00 18.61 196 LEU B N 1
ATOM 1479 C CA . LEU A 1 203 ? 15.519 -4.382 25.584 1.00 18.83 196 LEU B CA 1
ATOM 1480 C C . LEU A 1 203 ? 15.146 -3.776 24.236 1.00 19.78 196 LEU B C 1
ATOM 1481 O O . LEU A 1 203 ? 15.091 -2.552 24.092 1.00 19.33 196 LEU B O 1
ATOM 1486 N N . LEU A 1 204 ? 14.905 -4.642 23.260 1.00 20.10 197 LEU B N 1
ATOM 1487 C CA . LEU A 1 204 ? 14.490 -4.228 21.916 1.00 21.18 197 LEU B CA 1
ATOM 1488 C C . LEU A 1 204 ? 13.261 -5.079 21.619 1.00 21.35 197 LEU B C 1
ATOM 1489 O O . LEU A 1 204 ? 13.291 -5.966 20.770 1.00 20.94 197 LEU B O 1
ATOM 1494 N N . LEU A 1 205 ? 12.185 -4.811 22.351 1.00 21.52 198 LEU B N 1
ATOM 1495 C CA . LEU A 1 205 ? 10.955 -5.567 22.207 1.00 19.25 198 LEU B CA 1
ATOM 1496 C C . LEU A 1 205 ? 10.147 -5.099 21.010 1.00 19.24 198 LEU B C 1
ATOM 1497 O O . LEU A 1 205 ? 9.853 -3.913 20.872 1.00 18.87 198 LEU B O 1
ATOM 1502 N N . LYS A 1 206 ? 9.808 -6.043 20.138 1.00 18.78 199 LYS B N 1
ATOM 1503 C CA . LYS A 1 206 ? 9.017 -5.744 18.953 1.00 19.57 199 LYS B CA 1
ATOM 1504 C C . LYS A 1 206 ? 9.469 -4.440 18.304 1.00 21.08 199 LYS B C 1
ATOM 1505 O O . LYS A 1 206 ? 8.669 -3.547 18.035 1.00 22.76 199 LYS B O 1
ATOM 1511 N N . THR A 1 207 ? 10.765 -4.334 18.048 1.00 22.00 200 THR B N 1
ATOM 1512 C CA . THR A 1 207 ? 11.302 -3.128 17.443 1.00 23.22 200 THR B CA 1
ATOM 1513 C C . THR A 1 207 ? 11.889 -3.317 16.044 1.00 23.24 200 THR B C 1
ATOM 1514 O O . THR A 1 207 ? 11.593 -2.533 15.141 1.00 22.47 200 THR B O 1
ATOM 1518 N N . LEU A 1 208 ? 12.710 -4.352 15.869 1.00 23.33 201 LEU B N 1
ATOM 1519 C CA . LEU A 1 208 ? 13.380 -4.619 14.592 1.00 25.75 201 LEU B CA 1
ATOM 1520 C C . LEU A 1 208 ? 12.548 -4.534 13.310 1.00 27.15 201 LEU B C 1
ATOM 1521 O O . LEU A 1 208 ? 13.002 -3.956 12.320 1.00 29.30 201 LEU B O 1
ATOM 1526 N N . PRO A 1 209 ? 11.332 -5.111 13.297 1.00 27.63 202 PRO B N 1
ATOM 1527 C CA . PRO A 1 209 ? 10.512 -5.045 12.078 1.00 27.81 202 PRO B CA 1
ATOM 1528 C C . PRO A 1 209 ? 10.247 -3.608 11.626 1.00 28.54 202 PRO B C 1
ATOM 1529 O O . PRO A 1 209 ? 10.252 -3.308 10.430 1.00 26.25 202 PRO B O 1
ATOM 1533 N N . CYS A 1 210 ? 10.011 -2.722 12.585 1.00 28.96 203 CYS B N 1
ATOM 1534 C CA . CYS A 1 210 ? 9.745 -1.331 12.252 1.00 31.90 203 CYS B CA 1
ATOM 1535 C C . CYS A 1 210 ? 11.003 -0.632 11.744 1.00 29.93 203 CYS B C 1
ATOM 1536 O O . CYS A 1 210 ? 10.937 0.139 10.783 1.00 29.81 203 CYS B O 1
ATOM 1539 N N . LEU A 1 211 ? 12.144 -0.900 12.381 1.00 27.31 204 LEU B N 1
ATOM 1540 C CA . LEU A 1 211 ? 13.409 -0.296 11.952 1.00 27.61 204 LEU B CA 1
ATOM 1541 C C . LEU A 1 211 ? 13.699 -0.713 10.512 1.00 27.78 204 LEU B C 1
ATOM 1542 O O . LEU A 1 211 ? 14.111 0.099 9.689 1.00 25.25 204 LEU B O 1
ATOM 1547 N N . GLU A 1 212 ? 13.471 -1.989 10.223 1.00 28.36 205 GLU B N 1
ATOM 1548 C CA . GLU A 1 212 ? 13.705 -2.523 8.892 1.00 30.18 205 GLU B CA 1
ATOM 1549 C C . GLU A 1 212 ? 12.884 -1.797 7.838 1.00 31.10 205 GLU B C 1
ATOM 1550 O O . GLU A 1 212 ? 13.364 -1.532 6.739 1.00 29.97 205 GLU B O 1
ATOM 1556 N N . THR A 1 213 ? 11.649 -1.466 8.191 1.00 32.55 206 THR B N 1
ATOM 1557 C CA . THR A 1 213 ? 10.750 -0.769 7.286 1.00 33.65 206 THR B CA 1
ATOM 1558 C C . THR A 1 213 ? 11.251 0.636 6.960 1.00 33.23 206 THR B C 1
ATOM 1559 O O . THR A 1 213 ? 11.067 1.127 5.842 1.00 31.04 206 THR B O 1
ATOM 1563 N N . GLN A 1 214 ? 11.896 1.268 7.938 1.00 31.88 207 GLN B N 1
ATOM 1564 C CA . GLN A 1 214 ? 12.409 2.627 7.787 1.00 31.70 207 GLN B CA 1
ATOM 1565 C C . GLN A 1 214 ? 13.814 2.679 7.208 1.00 31.99 207 GLN B C 1
ATOM 1566 O O . GLN A 1 214 ? 14.184 3.656 6.559 1.00 32.86 207 GLN B O 1
ATOM 1572 N N . GLN A 1 215 ? 14.600 1.638 7.463 1.00 30.85 208 GLN B N 1
ATOM 1573 C CA . GLN A 1 215 ? 15.975 1.592 6.986 1.00 32.38 208 GLN B CA 1
ATOM 1574 C C . GLN A 1 215 ? 16.465 0.147 6.948 1.00 33.17 208 GLN B C 1
ATOM 1575 O O . GLN A 1 215 ? 16.764 -0.453 7.983 1.00 30.85 208 GLN B O 1
ATOM 1581 N N . ARG A 1 216 ? 16.545 -0.407 5.745 1.00 34.02 209 ARG B N 1
ATOM 1582 C CA . ARG A 1 216 ? 16.980 -1.785 5.574 1.00 35.74 209 ARG B CA 1
ATOM 1583 C C . ARG A 1 216 ? 18.294 -2.085 6.292 1.00 33.52 209 ARG B C 1
ATOM 1584 O O . ARG A 1 216 ? 19.238 -1.300 6.242 1.00 32.54 209 ARG B O 1
ATOM 1592 N N . GLY A 1 217 ? 18.339 -3.227 6.971 1.00 31.83 210 GLY B N 1
ATOM 1593 C CA . GLY A 1 217 ? 19.544 -3.629 7.674 1.00 30.92 210 GLY B CA 1
ATOM 1594 C C . GLY A 1 217 ? 19.858 -2.923 8.982 1.00 29.33 210 GLY B C 1
ATOM 1595 O O . GLY A 1 217 ? 20.795 -3.310 9.677 1.00 29.59 210 GLY B O 1
ATOM 1596 N N . SER A 1 218 ? 19.090 -1.896 9.328 1.00 27.77 211 SER B N 1
ATOM 1597 C CA . SER A 1 218 ? 19.333 -1.150 10.560 1.00 26.42 211 SER B CA 1
ATOM 1598 C C . SER A 1 218 ? 19.165 -2.003 11.814 1.00 26.87 211 SER B C 1
ATOM 1599 O O . SER A 1 218 ? 19.796 -1.739 12.841 1.00 29.15 211 SER B O 1
ATOM 1602 N N . GLY A 1 219 ? 18.310 -3.018 11.724 1.00 26.83 212 GLY B N 1
ATOM 1603 C CA . GLY A 1 219 ? 18.052 -3.894 12.850 1.00 25.37 212 GLY B CA 1
ATOM 1604 C C . GLY A 1 219 ? 19.309 -4.440 13.485 1.00 26.38 212 GLY B C 1
ATOM 1605 O O . GLY A 1 219 ? 19.584 -4.178 14.662 1.00 24.97 212 GLY B O 1
ATOM 1606 N N . TRP A 1 220 ? 20.084 -5.192 12.712 1.00 25.23 213 TRP B N 1
ATOM 1607 C CA . TRP A 1 220 ? 21.308 -5.770 13.235 1.00 25.88 213 TRP B CA 1
ATOM 1608 C C . TRP A 1 220 ? 22.408 -4.749 13.466 1.00 26.20 213 TRP B C 1
ATOM 1609 O O . TRP A 1 220 ? 23.347 -5.004 14.218 1.00 22.32 213 TRP B O 1
ATOM 1620 N N . GLU A 1 221 ? 22.292 -3.592 12.823 1.00 26.98 214 GLU B N 1
ATOM 1621 C CA . GLU A 1 221 ? 23.288 -2.546 13.017 1.00 29.26 214 GLU B CA 1
ATOM 1622 C C . GLU A 1 221 ? 23.138 -2.033 14.445 1.00 27.98 214 GLU B C 1
ATOM 1623 O O . GLU A 1 221 ? 24.122 -1.758 15.123 1.00 28.55 214 GLU B O 1
ATOM 1629 N N . VAL A 1 222 ? 21.891 -1.899 14.882 1.00 26.94 215 VAL B N 1
ATOM 1630 C CA . VAL A 1 222 ? 21.597 -1.434 16.229 1.00 27.72 215 VAL B CA 1
ATOM 1631 C C . VAL A 1 222 ? 22.089 -2.478 17.227 1.00 27.52 215 VAL B C 1
ATOM 1632 O O . VAL A 1 222 ? 22.757 -2.146 18.208 1.00 28.31 215 VAL B O 1
ATOM 1636 N N . ILE A 1 223 ? 21.759 -3.743 16.976 1.00 27.01 216 ILE B N 1
ATOM 1637 C CA . ILE A 1 223 ? 22.183 -4.812 17.871 1.00 26.94 216 ILE B CA 1
ATOM 1638 C C . ILE A 1 223 ? 23.706 -4.810 17.988 1.00 28.03 216 ILE B C 1
ATOM 1639 O O . ILE A 1 223 ? 24.257 -5.044 19.070 1.00 25.64 216 ILE B O 1
ATOM 1644 N N . ASP A 1 224 ? 24.378 -4.528 16.873 1.00 28.28 217 ASP B N 1
ATOM 1645 C CA . ASP A 1 224 ? 25.837 -4.517 16.843 1.00 31.87 217 ASP B CA 1
ATOM 1646 C C . ASP A 1 224 ? 26.507 -3.398 17.638 1.00 31.70 217 ASP B C 1
ATOM 1647 O O . ASP A 1 224 ? 27.455 -3.649 18.381 1.00 32.05 217 ASP B O 1
ATOM 1652 N N . ILE A 1 225 ? 26.007 -2.175 17.497 1.00 32.30 218 ILE B N 1
ATOM 1653 C CA . ILE A 1 225 ? 26.610 -1.039 18.182 1.00 33.16 218 ILE B CA 1
ATOM 1654 C C . ILE A 1 225 ? 26.175 -0.812 19.628 1.00 31.97 218 ILE B C 1
ATOM 1655 O O . ILE A 1 225 ? 26.990 -0.384 20.446 1.00 30.41 218 ILE B O 1
ATOM 1660 N N . VAL A 1 226 ? 24.911 -1.096 19.949 1.00 29.74 219 VAL B N 1
ATOM 1661 C CA . VAL A 1 226 ? 24.422 -0.870 21.309 1.00 27.71 219 VAL B CA 1
ATOM 1662 C C . VAL A 1 226 ? 25.397 -1.407 22.352 1.00 25.58 219 VAL B C 1
ATOM 1663 O O . VAL A 1 226 ? 25.726 -2.598 22.380 1.00 23.20 219 VAL B O 1
ATOM 1667 N N . ASN A 1 227 ? 25.859 -0.510 23.210 1.00 24.19 220 ASN B N 1
ATOM 1668 C CA . ASN A 1 227 ? 26.809 -0.877 24.245 1.00 23.34 220 ASN B CA 1
ATOM 1669 C C . ASN A 1 227 ? 26.191 -1.615 25.435 1.00 22.60 220 ASN B C 1
ATOM 1670 O O . ASN A 1 227 ? 26.017 -1.053 26.518 1.00 21.34 220 ASN B O 1
ATOM 1675 N N . SER A 1 228 ? 25.852 -2.882 25.206 1.00 21.89 221 SER B N 1
ATOM 1676 C CA . SER A 1 228 ? 25.283 -3.761 26.229 1.00 22.13 221 SER B CA 1
ATOM 1677 C C . SER A 1 228 ? 25.706 -5.192 25.894 1.00 21.08 221 SER B C 1
ATOM 1678 O O . SER A 1 228 ? 25.632 -5.615 24.741 1.00 21.64 221 SER B O 1
ATOM 1681 N N . PRO A 1 229 ? 26.161 -5.953 26.899 1.00 21.40 222 PRO B N 1
ATOM 1682 C CA . PRO A 1 229 ? 26.580 -7.335 26.649 1.00 21.60 222 PRO B CA 1
ATOM 1683 C C . PRO A 1 229 ? 25.384 -8.281 26.569 1.00 22.40 222 PRO B C 1
ATOM 1684 O O . PRO A 1 229 ? 25.498 -9.385 26.042 1.00 21.45 222 PRO B O 1
ATOM 1688 N N . ASN A 1 230 ? 24.243 -7.827 27.090 1.00 21.92 223 ASN B N 1
ATOM 1689 C CA . ASN A 1 230 ? 22.999 -8.597 27.111 1.00 23.17 223 ASN B CA 1
ATOM 1690 C C . ASN A 1 230 ? 21.907 -7.817 26.376 1.00 23.39 223 ASN B C 1
ATOM 1691 O O . ASN A 1 230 ? 21.619 -6.670 26.720 1.00 21.03 223 ASN B O 1
ATOM 1696 N N . ILE A 1 231 ? 21.299 -8.440 25.367 1.00 23.47 224 ILE B N 1
ATOM 1697 C CA . ILE A 1 231 ? 20.247 -7.785 24.591 1.00 21.83 224 ILE B CA 1
ATOM 1698 C C . ILE A 1 231 ? 19.038 -8.692 24.374 1.00 21.29 224 ILE B C 1
ATOM 1699 O O . ILE A 1 231 ? 19.173 -9.892 24.115 1.00 21.44 224 ILE B O 1
ATOM 1704 N N . VAL A 1 232 ? 17.847 -8.126 24.503 1.00 21.70 225 VAL B N 1
ATOM 1705 C CA . VAL A 1 232 ? 16.643 -8.908 24.271 1.00 21.29 225 VAL B CA 1
ATOM 1706 C C . VAL A 1 232 ? 15.984 -8.346 23.017 1.00 22.06 225 VAL B C 1
ATOM 1707 O O . VAL A 1 232 ? 15.738 -7.146 22.914 1.00 23.90 225 VAL B O 1
ATOM 1711 N N . VAL A 1 233 ? 15.736 -9.217 22.051 1.00 20.89 226 VAL B N 1
ATOM 1712 C CA . VAL A 1 233 ? 15.093 -8.822 20.807 1.00 19.65 226 VAL B CA 1
ATOM 1713 C C . VAL A 1 233 ? 13.846 -9.694 20.642 1.00 18.98 226 VAL B C 1
ATOM 1714 O O . VAL A 1 233 ? 13.935 -10.922 20.679 1.00 17.91 226 VAL B O 1
ATOM 1718 N N . THR A 1 234 ? 12.680 -9.072 20.496 1.00 18.10 227 THR B N 1
ATOM 1719 C CA . THR A 1 234 ? 11.462 -9.856 20.331 1.00 20.41 227 THR B CA 1
ATOM 1720 C C . THR A 1 234 ? 10.737 -9.503 19.041 1.00 20.90 227 THR B C 1
ATOM 1721 O O . THR A 1 234 ? 10.971 -8.453 18.442 1.00 19.69 227 THR B O 1
ATOM 1725 N N . PHE A 1 235 ? 9.856 -10.403 18.623 1.00 22.08 228 PHE B N 1
ATOM 1726 C CA . PHE A 1 235 ? 9.079 -10.231 17.404 1.00 22.41 228 PHE B CA 1
ATOM 1727 C C . PHE A 1 235 ? 7.644 -10.642 17.694 1.00 24.39 228 PHE B C 1
ATOM 1728 O O . PHE A 1 235 ? 7.408 -11.594 18.436 1.00 25.22 228 PHE B O 1
ATOM 1736 N N . PRO A 1 236 ? 6.665 -9.920 17.134 1.00 25.62 229 PRO B N 1
ATOM 1737 C CA . PRO A 1 236 ? 5.281 -10.310 17.396 1.00 26.68 229 PRO B CA 1
ATOM 1738 C C . PRO A 1 236 ? 4.965 -11.491 16.479 1.00 27.83 229 PRO B C 1
ATOM 1739 O O . PRO A 1 236 ? 5.519 -11.592 15.383 1.00 25.98 229 PRO B O 1
ATOM 1743 N N . THR A 1 237 ? 4.091 -12.385 16.926 1.00 28.60 230 THR B N 1
ATOM 1744 C CA . THR A 1 237 ? 3.726 -13.546 16.125 1.00 31.50 230 THR B CA 1
ATOM 1745 C C . THR A 1 237 ? 2.252 -13.457 15.742 1.00 32.70 230 THR B C 1
ATOM 1746 O O . THR A 1 237 ? 1.727 -14.309 15.022 1.00 32.57 230 THR B O 1
ATOM 1750 N N . LYS A 1 238 ? 1.600 -12.409 16.237 1.00 33.49 231 LYS B N 1
ATOM 1751 C CA . LYS A 1 238 ? 0.196 -12.139 15.962 1.00 35.59 231 LYS B CA 1
ATOM 1752 C C . LYS A 1 238 ? -0.162 -10.735 16.441 1.00 36.36 231 LYS B C 1
ATOM 1753 O O . LYS A 1 238 ? 0.531 -10.160 17.286 1.00 35.81 231 LYS B O 1
ATOM 1759 N N . GLY A 1 246 ? 1.874 -16.376 8.977 1.00 30.99 239 GLY B N 1
ATOM 1760 C CA . GLY A 1 246 ? 3.145 -17.067 9.137 1.00 32.41 239 GLY B CA 1
ATOM 1761 C C . GLY A 1 246 ? 4.236 -16.146 9.653 1.00 32.79 239 GLY B C 1
ATOM 1762 O O . GLY A 1 246 ? 5.406 -16.250 9.274 1.00 34.13 239 GLY B O 1
ATOM 1771 N N . PHE A 1 248 ? 5.644 -15.917 12.695 1.00 30.25 241 PHE B N 1
ATOM 1772 C CA . PHE A 1 248 ? 6.703 -16.597 13.446 1.00 29.67 241 PHE B CA 1
ATOM 1773 C C . PHE A 1 248 ? 7.743 -17.127 12.479 1.00 31.16 241 PHE B C 1
ATOM 1774 O O . PHE A 1 248 ? 8.949 -16.970 12.677 1.00 30.24 241 PHE B O 1
ATOM 1782 N N . GLN A 1 249 ? 7.246 -17.771 11.432 1.00 32.34 242 GLN B N 1
ATOM 1783 C CA . GLN A 1 249 ? 8.070 -18.344 10.386 1.00 34.13 242 GLN B CA 1
ATOM 1784 C C . GLN A 1 249 ? 9.032 -17.305 9.821 1.00 32.48 242 GLN B C 1
ATOM 1785 O O . GLN A 1 249 ? 10.241 -17.504 9.807 1.00 32.18 242 GLN B O 1
ATOM 1791 N N . ASN A 1 250 ? 8.477 -16.193 9.357 1.00 32.86 243 ASN B N 1
ATOM 1792 C CA . ASN A 1 250 ? 9.267 -15.125 8.759 1.00 33.93 243 ASN B CA 1
ATOM 1793 C C . ASN A 1 250 ? 10.349 -14.563 9.669 1.00 32.81 243 ASN B C 1
ATOM 1794 O O . ASN A 1 250 ? 11.529 -14.555 9.318 1.00 30.93 243 ASN B O 1
ATOM 1799 N N . TYR A 1 251 ? 9.950 -14.099 10.845 1.00 31.57 244 TYR B N 1
ATOM 1800 C CA . TYR A 1 251 ? 10.909 -13.507 11.766 1.00 30.64 244 TYR B CA 1
ATOM 1801 C C . TYR A 1 251 ? 11.986 -14.446 12.297 1.00 30.11 244 TYR B C 1
ATOM 1802 O O . TYR A 1 251 ? 13.167 -14.098 12.292 1.00 29.84 244 TYR B O 1
ATOM 1811 N N . SER A 1 252 ? 11.591 -15.631 12.750 1.00 30.65 245 SER B N 1
ATOM 1812 C CA . SER A 1 252 ? 12.553 -16.587 13.291 1.00 30.57 245 SER B CA 1
ATOM 1813 C C . SER A 1 252 ? 13.577 -17.037 12.257 1.00 31.08 245 SER B C 1
ATOM 1814 O O . SER A 1 252 ? 14.755 -17.201 12.577 1.00 28.56 245 SER B O 1
ATOM 1817 N N . GLN A 1 253 ? 13.127 -17.237 11.020 1.00 31.59 246 GLN B N 1
ATOM 1818 C CA . GLN A 1 253 ? 14.018 -17.681 9.955 1.00 32.59 246 GLN B CA 1
ATOM 1819 C C . GLN A 1 253 ? 15.085 -16.657 9.598 1.00 31.27 246 GLN B C 1
ATOM 1820 O O . GLN A 1 253 ? 16.253 -17.006 9.443 1.00 32.15 246 GLN B O 1
ATOM 1826 N N . SER A 1 254 ? 14.699 -15.395 9.465 1.00 30.55 247 SER B N 1
ATOM 1827 C CA . SER A 1 254 ? 15.675 -14.370 9.118 1.00 30.60 247 SER B CA 1
ATOM 1828 C C . SER A 1 254 ? 16.616 -14.016 10.279 1.00 29.84 247 SER B C 1
ATOM 1829 O O . SER A 1 254 ? 17.832 -13.956 10.103 1.00 28.02 247 SER B O 1
ATOM 1832 N N . PHE A 1 255 ? 16.060 -13.789 11.462 1.00 28.01 248 PHE B N 1
ATOM 1833 C CA . PHE A 1 255 ? 16.894 -13.434 12.612 1.00 27.39 248 PHE B CA 1
ATOM 1834 C C . PHE A 1 255 ? 17.918 -14.515 12.934 1.00 27.62 248 PHE B C 1
ATOM 1835 O O . PHE A 1 255 ? 19.105 -14.231 13.124 1.00 27.97 248 PHE B O 1
ATOM 1843 N N . GLU A 1 256 ? 17.456 -15.757 13.004 1.00 27.40 249 GLU B N 1
ATOM 1844 C CA . GLU A 1 256 ? 18.336 -16.872 13.319 1.00 29.25 249 GLU B CA 1
ATOM 1845 C C . GLU A 1 256 ? 19.412 -17.105 12.268 1.00 31.04 249 GLU B C 1
ATOM 1846 O O . GLU A 1 256 ? 20.566 -17.381 12.608 1.00 30.69 249 GLU B O 1
ATOM 1852 N N . SER A 1 257 ? 19.057 -16.994 10.992 1.00 31.11 250 SER B N 1
ATOM 1853 C CA . SER A 1 257 ? 20.058 -17.197 9.961 1.00 32.94 250 SER B CA 1
ATOM 1854 C C . SER A 1 257 ? 21.070 -16.062 10.080 1.00 33.54 250 SER B C 1
ATOM 1855 O O . SER A 1 257 ? 22.274 -16.269 9.938 1.00 34.41 250 SER B O 1
ATOM 1858 N N . GLN A 1 258 ? 20.572 -14.863 10.365 1.00 33.87 251 GLN B N 1
ATOM 1859 C CA . GLN A 1 258 ? 21.430 -13.690 10.520 1.00 33.62 251 GLN B CA 1
ATOM 1860 C C . GLN A 1 258 ? 22.321 -13.818 11.757 1.00 33.55 251 GLN B C 1
ATOM 1861 O O . GLN A 1 258 ? 23.466 -13.362 11.765 1.00 34.02 251 GLN B O 1
ATOM 1867 N N . ALA A 1 259 ? 21.794 -14.442 12.803 1.00 32.18 252 ALA B N 1
ATOM 1868 C CA . ALA A 1 259 ? 22.561 -14.640 14.025 1.00 32.15 252 ALA B CA 1
ATOM 1869 C C . ALA A 1 259 ? 23.642 -15.694 13.772 1.00 32.76 252 ALA B C 1
ATOM 1870 O O . ALA A 1 259 ? 24.809 -15.506 14.129 1.00 30.00 252 ALA B O 1
ATOM 1872 N N . ARG A 1 260 ? 23.251 -16.802 13.149 1.00 34.33 253 ARG B N 1
ATOM 1873 C CA . ARG A 1 260 ? 24.198 -17.877 12.857 1.00 36.73 253 ARG B CA 1
ATOM 1874 C C . ARG A 1 260 ? 25.308 -17.392 11.934 1.00 36.93 253 ARG B C 1
ATOM 1875 O O . ARG A 1 260 ? 26.419 -17.908 11.965 1.00 37.90 253 ARG B O 1
ATOM 1883 N N . GLU A 1 261 ? 25.003 -16.390 11.122 1.00 36.90 254 GLU B N 1
ATOM 1884 C CA . GLU A 1 261 ? 25.985 -15.825 10.208 1.00 36.98 254 GLU B CA 1
ATOM 1885 C C . GLU A 1 261 ? 27.064 -15.073 10.988 1.00 36.27 254 GLU B C 1
ATOM 1886 O O . GLU A 1 261 ? 28.226 -15.033 10.580 1.00 36.11 254 GLU B O 1
ATOM 1892 N N . ARG A 1 262 ? 26.667 -14.479 12.110 1.00 35.20 255 ARG B N 1
ATOM 1893 C CA . ARG A 1 262 ? 27.568 -13.697 12.955 1.00 33.81 255 ARG B CA 1
ATOM 1894 C C . ARG A 1 262 ? 28.077 -14.494 14.148 1.00 33.44 255 ARG B C 1
ATOM 1895 O O . ARG A 1 262 ? 28.874 -13.999 14.943 1.00 31.89 255 ARG B O 1
ATOM 1903 N N . SER A 1 263 ? 27.618 -15.732 14.265 1.00 32.44 256 SER B N 1
ATOM 1904 C CA . SER A 1 263 ? 28.002 -16.580 15.379 1.00 32.34 256 SER B CA 1
ATOM 1905 C C . SER A 1 263 ? 27.641 -15.892 16.693 1.00 32.00 256 SER B C 1
ATOM 1906 O O . SER A 1 263 ? 28.465 -15.799 17.607 1.00 31.02 256 SER B O 1
ATOM 1909 N N . CYS A 1 264 ? 26.410 -15.391 16.773 1.00 30.99 257 CYS B N 1
ATOM 1910 C CA . CYS A 1 264 ? 25.933 -14.736 17.991 1.00 31.74 257 CYS B CA 1
ATOM 1911 C C . CYS A 1 264 ? 25.374 -15.802 18.904 1.00 30.58 257 CYS B C 1
ATOM 1912 O O . CYS A 1 264 ? 24.648 -16.683 18.451 1.00 32.30 257 CYS B O 1
ATOM 1915 N N . ARG A 1 265 ? 25.706 -15.740 20.185 1.00 29.34 258 ARG B N 1
ATOM 1916 C CA . ARG A 1 265 ? 25.165 -16.723 21.106 1.00 27.66 258 ARG B CA 1
ATOM 1917 C C . ARG A 1 265 ? 23.769 -16.237 21.468 1.00 27.14 258 ARG B C 1
ATOM 1918 O O . ARG A 1 265 ? 23.603 -15.135 21.999 1.00 27.65 258 ARG B O 1
ATOM 1926 N N . ILE A 1 266 ? 22.768 -17.064 21.181 1.00 25.92 259 ILE B N 1
ATOM 1927 C CA . ILE A 1 266 ? 21.379 -16.704 21.440 1.00 24.24 259 ILE B CA 1
ATOM 1928 C C . ILE A 1 266 ? 20.552 -17.817 22.081 1.00 23.47 259 ILE B C 1
ATOM 1929 O O . ILE A 1 266 ? 20.822 -19.005 21.902 1.00 22.32 259 ILE B O 1
ATOM 1934 N N . GLN A 1 267 ? 19.528 -17.404 22.814 1.00 23.36 260 GLN B N 1
ATOM 1935 C CA . GLN A 1 267 ? 18.612 -18.316 23.470 1.00 25.11 260 GLN B CA 1
ATOM 1936 C C . GLN A 1 267 ? 17.201 -17.899 23.070 1.00 24.80 260 GLN B C 1
ATOM 1937 O O . GLN A 1 267 ? 16.800 -16.760 23.291 1.00 23.73 260 GLN B O 1
ATOM 1943 N N . ARG A 1 268 ? 16.448 -18.823 22.484 1.00 23.88 261 ARG B N 1
ATOM 1944 C CA . ARG A 1 268 ? 15.097 -18.511 22.037 1.00 23.39 261 ARG B CA 1
ATOM 1945 C C . ARG A 1 268 ? 13.982 -18.947 22.986 1.00 24.09 261 ARG B C 1
ATOM 1946 O O . ARG A 1 268 ? 14.028 -20.029 23.564 1.00 24.31 261 ARG B O 1
ATOM 1954 N N . LEU A 1 269 ? 12.985 -18.081 23.136 1.00 22.46 262 LEU B N 1
ATOM 1955 C CA . LEU A 1 269 ? 11.821 -18.355 23.963 1.00 25.11 262 LEU B CA 1
ATOM 1956 C C . LEU A 1 269 ? 10.589 -17.879 23.191 1.00 23.84 262 LEU B C 1
ATOM 1957 O O . LEU A 1 269 ? 10.707 -17.105 22.242 1.00 23.88 262 LEU B O 1
ATOM 1962 N N . GLU A 1 270 ? 9.414 -18.358 23.590 1.00 24.85 263 GLU B N 1
ATOM 1963 C CA . GLU A 1 270 ? 8.159 -17.954 22.957 1.00 25.08 263 GLU B CA 1
ATOM 1964 C C . GLU A 1 270 ? 7.091 -17.887 24.031 1.00 25.58 263 GLU B C 1
ATOM 1965 O O . GLU A 1 270 ? 6.650 -18.909 24.560 1.00 25.23 263 GLU B O 1
ATOM 1971 N N . ILE A 1 271 ? 6.686 -16.669 24.358 1.00 23.81 264 ILE B N 1
ATOM 1972 C CA . ILE A 1 271 ? 5.689 -16.459 25.385 1.00 23.54 264 ILE B CA 1
ATOM 1973 C C . ILE A 1 271 ? 4.563 -15.613 24.820 1.00 21.64 264 ILE B C 1
ATOM 1974 O O . ILE A 1 271 ? 4.804 -14.538 24.275 1.00 20.01 264 ILE B O 1
ATOM 1979 N N . GLY A 1 272 ? 3.335 -16.102 24.955 1.00 20.93 265 GLY B N 1
ATOM 1980 C CA . GLY A 1 272 ? 2.206 -15.364 24.424 1.00 23.67 265 GLY B CA 1
ATOM 1981 C C . GLY A 1 272 ? 2.372 -15.310 22.919 1.00 22.91 265 GLY B C 1
ATOM 1982 O O . GLY A 1 272 ? 2.702 -16.311 22.301 1.00 23.28 265 GLY B O 1
ATOM 1983 N N . ASN A 1 273 ? 2.156 -14.143 22.332 1.00 25.55 266 ASN B N 1
ATOM 1984 C CA . ASN A 1 273 ? 2.296 -13.985 20.889 1.00 27.03 266 ASN B CA 1
ATOM 1985 C C . ASN A 1 273 ? 3.605 -13.262 20.611 1.00 27.39 266 ASN B C 1
ATOM 1986 O O . ASN A 1 273 ? 3.674 -12.403 19.727 1.00 28.13 266 ASN B O 1
ATOM 1991 N N . GLU A 1 274 ? 4.643 -13.619 21.364 1.00 25.42 267 GLU B N 1
ATOM 1992 C CA . GLU A 1 274 ? 5.937 -12.973 21.217 1.00 24.74 267 GLU B CA 1
ATOM 1993 C C . GLU A 1 274 ? 7.108 -13.950 21.122 1.00 24.47 267 GLU B C 1
ATOM 1994 O O . GLU A 1 274 ? 7.312 -14.781 22.010 1.00 22.49 267 GLU B O 1
ATOM 2000 N N . LEU A 1 275 ? 7.859 -13.836 20.027 1.00 22.52 268 LEU B N 1
ATOM 2001 C CA . LEU A 1 275 ? 9.061 -14.637 19.773 1.00 23.11 268 LEU B CA 1
ATOM 2002 C C . LEU A 1 275 ? 10.189 -13.884 20.492 1.00 2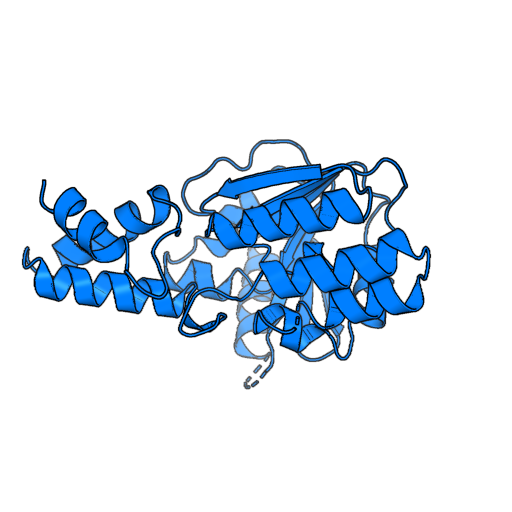3.24 268 LEU B C 1
ATOM 2003 O O . LEU A 1 275 ? 10.358 -12.684 20.300 1.00 22.67 268 LEU B O 1
ATOM 2008 N N . ILE A 1 276 ? 10.974 -14.585 21.300 1.00 23.99 269 ILE B N 1
ATOM 2009 C CA . ILE A 1 276 ? 12.017 -13.927 22.084 1.00 23.41 269 ILE B CA 1
ATOM 2010 C C . ILE A 1 276 ? 13.437 -14.455 21.874 1.00 23.53 269 ILE B C 1
ATOM 2011 O O . ILE A 1 276 ? 13.659 -15.663 21.835 1.00 22.27 269 ILE B O 1
ATOM 2016 N N . TYR A 1 277 ? 14.391 -13.534 21.744 1.00 21.51 270 TYR B N 1
ATOM 2017 C CA . TYR A 1 277 ? 15.799 -13.885 21.578 1.00 21.66 270 TYR B CA 1
ATOM 2018 C C . TYR A 1 277 ? 16.655 -13.139 22.594 1.00 20.91 270 TYR B C 1
ATOM 2019 O O . TYR A 1 277 ? 16.655 -11.910 22.628 1.00 17.67 270 TYR B O 1
ATOM 2028 N N . VAL A 1 278 ? 17.370 -13.881 23.433 1.00 20.76 271 VAL B N 1
ATOM 2029 C CA . VAL A 1 278 ? 18.254 -13.256 24.408 1.00 21.22 271 VAL B CA 1
ATOM 2030 C C . VAL A 1 278 ? 19.652 -13.438 23.847 1.00 20.61 271 VAL B C 1
ATOM 2031 O O . VAL A 1 278 ? 20.127 -14.562 23.681 1.00 20.38 271 VAL B O 1
ATOM 2035 N N . ILE A 1 279 ? 20.295 -12.317 23.551 1.00 22.06 272 ILE B N 1
ATOM 2036 C CA . ILE A 1 279 ? 21.634 -12.277 22.970 1.00 23.56 272 ILE B CA 1
ATOM 2037 C C . ILE A 1 279 ? 22.693 -11.895 23.994 1.00 23.78 272 ILE B C 1
ATOM 2038 O O . ILE A 1 279 ? 22.551 -10.876 24.666 1.00 22.34 272 ILE B O 1
ATOM 2043 N N . GLN A 1 280 ? 23.753 -12.696 24.092 1.00 23.94 273 GLN B N 1
ATOM 2044 C CA . GLN A 1 280 ? 24.846 -12.410 25.018 1.00 25.71 273 GLN B CA 1
ATOM 2045 C C . GLN A 1 280 ? 26.041 -11.914 24.209 1.00 26.20 273 GLN B C 1
ATOM 2046 O O . GLN A 1 280 ? 26.552 -12.637 23.347 1.00 26.61 273 GLN B O 1
#

Secondary structure (DSSP, 8-state):
-HHHHHHHHHS-TTTTTTB-HHHHHHHHHHHHHHTTT-HHHHHHHHHHHHHHHTGGGS-SS---HHHHHHHHHHHHTTT-HHHHHHHHHH---SHHHHHHGGGHHHHHHHHGGGS---SEEEETT-TTGGG-------TTPEEEEEESBHHHHHHHHHHHHHTT--EEEEE--TTTS---S--SEEEETT-HHHHHHHSTTHHHHHHHHSS-SEEEEEEE----HHHHHHHHHHHHHHT--EEEEEETTEEEEEE-

Foldseek 3Di:
DLLVVLVVCQCPPFDRVFFAPVLSSVLLVVLCVVVVNDSVSSNVSSVVLCCLQPVVFADRGDDPLVVLVVQCCVCLVVVPPVSNVVSLLVCCRGNQVVQCSVFLLVVVVVVCVPADQWQEEEEELNQSVLSRVVSDHDQNYEYEYEHGGPVRQVSSVSSCVSVVHHYDYDHDDLVDDDQQDATAEYEAEQPQVSVCVVPNPSSVVSVVRRRYQKYKYKHFQVVCVVVCVVVVVVCVVVVWDWDWDQTRRMTMIITD

Nearest PDB structures (foldseek):
  3lcv-assembly1_B  TM=1.004E+00  e=3.630E-53  Micromonospora zionensis
  6pi9-assembly1_A-2  TM=8.715E-01  e=2.547E-19  Klebsiella pneumoniae
  3frh-assembly1_A  TM=8.825E-01  e=6.706E-19  Escherichia coli
  3b89-assembly1_A  TM=8.766E-01  e=3.650E-18  Escherichia coli
  6cn0-assembly2_B  TM=7.477E-01  e=1.088E-18  Proteus mirabilis

Sequence (256 aa):
DRIDEIERAITKSRRYQTVAPATVRRLARAALVAARGDVPDAVKRTKRGLHEIYGAFLPPSPPNYAALLRHLDSAVDAGDDEAVRAALLRASVHISTRERLPHLDEFYRELFRHLPRPNTLRDLACGLNPLAAPWGLPAETVYIASDIDARLVGFVDEALTRLNVPHRTNVADLLEDRLDEPADVTLLLKTLPCLETQQRGSGWEVIDIVNSPNIVVTFPTKGFQNYSQSFESQARERSCRIQRLEIGNELIYVIQ